Protein AF-A0A7S4J603-F1 (afdb_monomer)

Solvent-accessible surface area (backbone atoms only — not comparable to full-atom values): 13979 Å² total; per-residue (Å²): 105,72,72,58,48,64,74,51,36,74,83,42,74,67,49,73,50,80,38,79,46,70,70,58,48,57,52,51,49,53,54,45,38,75,73,60,32,51,55,28,50,50,76,49,81,47,78,55,91,90,49,60,36,32,41,42,34,38,34,68,57,89,62,58,78,84,37,74,76,19,51,51,88,55,53,73,52,75,38,82,41,79,52,74,72,47,61,78,65,34,60,43,55,54,51,52,51,41,50,46,54,52,45,68,69,50,80,96,48,44,51,48,72,49,74,48,90,50,60,89,56,31,39,42,31,41,37,41,32,20,87,56,86,77,82,74,59,96,69,60,78,76,60,67,61,74,85,68,93,77,76,87,67,72,100,67,65,94,76,55,60,20,23,41,32,47,31,41,30,34,59,42,80,65,79,79,91,67,91,69,98,70,78,89,73,76,51,42,32,34,40,37,40,38,47,33,22,35,48,36,74,68,20,46,55,48,50,51,53,48,68,71,45,47,62,62,63,57,57,49,52,68,71,60,48,53,49,50,54,56,55,52,58,60,65,76,76,115

Sequence (238 aa):
MIQDSAKFKHSVTWFSSMLGKKSSLDQLEKQLRATLGKGNIRVTEFVQGKMRRWGLAWTFRSVPPRSQGLKIKGSKFEVKFSDKHALANGAVDCVVARMRSYCQSLKGMDVSLSAIDGPCESATVTIVGSKKAFHCGKEDISRFVEPDEKCIADPNPKNSIEFLIDAIVEEKMKIDQHPTQSGSQADVVVEVSLTCFSHSTAGTVFIGKIRNQMIGEVNRTNRKWRRILAAGAKKALV

Secondary structure (DSSP, 8-state):
-HHHHHHHGGGSS-EEEEES-HHHHHHHHHHHHHHH-STTEEEEEEEETTEEEEEEEE-SS---TT-GGGEEEEEEEEEEE--HHHHTT-HHHHHHHHHHHHHHH--SSEEEEEEEP--TTEEEEEEEEESS-----TTSSGGGSS--TT----S--SS-EEEEEEEEEEEEE---S---SS-----EEEEEEEEEEESSHHHHHHHHHHHHHHHHHHTS-HHHHHHHHHHHHHHS--

Structure (mmCIF, N/CA/C/O backbone):
data_AF-A0A7S4J603-F1
#
_entry.id   AF-A0A7S4J603-F1
#
loop_
_atom_site.group_PDB
_atom_site.id
_atom_site.type_symbol
_atom_site.label_atom_id
_atom_site.label_alt_id
_atom_site.label_comp_id
_atom_site.label_asym_id
_atom_site.label_entity_id
_atom_site.label_seq_id
_atom_site.pdbx_PDB_ins_code
_atom_site.Cartn_x
_atom_site.Cartn_y
_atom_site.Cartn_z
_atom_site.occupancy
_atom_site.B_iso_or_equiv
_atom_site.auth_seq_id
_atom_site.auth_comp_id
_atom_site.auth_asym_id
_atom_site.auth_atom_id
_atom_site.pdbx_PDB_model_num
ATOM 1 N N . MET A 1 1 ? -15.519 6.841 24.859 1.00 80.94 1 MET A N 1
ATOM 2 C CA . MET A 1 1 ? -14.295 6.171 24.344 1.00 80.94 1 MET A CA 1
ATOM 3 C C . MET A 1 1 ? -13.540 7.019 23.324 1.00 80.94 1 MET A C 1
ATOM 5 O O . MET A 1 1 ? -12.514 7.569 23.691 1.00 80.94 1 MET A O 1
ATOM 9 N N . ILE A 1 2 ? -14.003 7.154 22.069 1.00 84.44 2 ILE A N 1
ATOM 10 C CA . ILE A 1 2 ? -13.259 7.921 21.045 1.00 84.44 2 ILE A CA 1
ATOM 11 C C . ILE A 1 2 ? -13.150 9.401 21.444 1.00 84.44 2 ILE A C 1
ATOM 13 O O . ILE A 1 2 ? -12.055 9.956 21.454 1.00 84.44 2 ILE A O 1
ATOM 17 N N . GLN A 1 3 ? -14.265 10.015 21.850 1.00 86.31 3 GLN A N 1
ATOM 18 C CA . GLN A 1 3 ? -14.298 11.410 22.310 1.00 86.31 3 GLN A CA 1
ATOM 19 C C . GLN A 1 3 ? -13.385 11.650 23.521 1.00 86.31 3 GLN A C 1
ATOM 21 O O . GLN A 1 3 ? -12.655 12.633 23.551 1.00 86.31 3 GLN A O 1
ATOM 26 N N . ASP A 1 4 ? -13.371 10.728 24.486 1.00 88.25 4 ASP A N 1
ATOM 27 C CA . ASP A 1 4 ? -12.495 10.836 25.658 1.00 88.25 4 ASP A CA 1
ATOM 28 C C . ASP A 1 4 ? -11.027 10.689 25.267 1.00 88.25 4 ASP A C 1
ATOM 30 O O . ASP A 1 4 ? -10.198 11.493 25.681 1.00 88.25 4 ASP A O 1
ATOM 34 N N . SER A 1 5 ? -10.704 9.733 24.389 1.00 87.75 5 SER A N 1
ATOM 35 C CA . SER A 1 5 ? -9.339 9.565 23.879 1.00 87.75 5 SER A CA 1
ATOM 36 C C . SER A 1 5 ? -8.836 10.811 23.143 1.00 87.75 5 SER A C 1
ATOM 38 O O . SER A 1 5 ? -7.664 11.158 23.252 1.00 87.75 5 SER A O 1
ATOM 40 N N . ALA A 1 6 ? -9.730 11.555 22.483 1.00 85.44 6 ALA A N 1
ATOM 41 C CA . ALA A 1 6 ? -9.402 12.810 21.812 1.00 85.44 6 ALA A CA 1
ATOM 42 C C . ALA A 1 6 ? -9.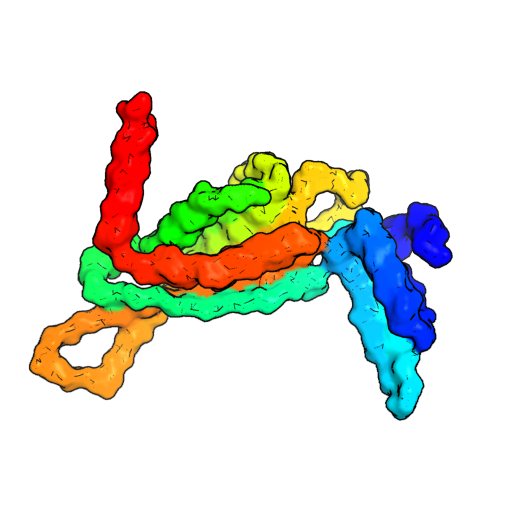088 13.968 22.776 1.00 85.44 6 ALA A C 1
ATOM 44 O O . ALA A 1 6 ? -8.518 14.965 22.335 1.00 85.44 6 ALA A O 1
ATOM 45 N N . LYS A 1 7 ? -9.424 13.853 24.069 1.00 89.81 7 LYS A N 1
ATOM 46 C CA . LYS A 1 7 ? -8.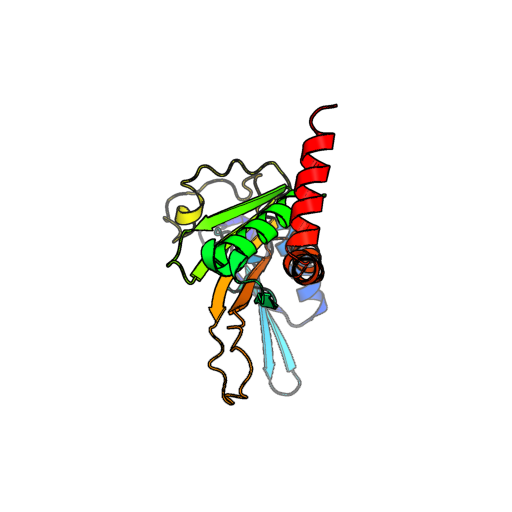987 14.804 25.108 1.00 89.81 7 LYS A CA 1
ATOM 47 C C . LYS A 1 7 ? -7.536 14.544 25.512 1.00 89.81 7 LYS A C 1
ATOM 49 O O . LYS A 1 7 ? -6.772 15.485 25.673 1.00 89.81 7 LYS A O 1
ATOM 54 N N . PHE A 1 8 ? -7.155 13.271 25.621 1.00 87.12 8 PHE A N 1
ATOM 55 C CA . PHE A 1 8 ? -5.808 12.854 26.026 1.00 87.12 8 PHE A CA 1
ATOM 56 C C . PHE A 1 8 ? -4.798 12.838 24.865 1.00 87.12 8 PHE A C 1
ATOM 58 O O . PHE A 1 8 ? -3.607 13.012 25.097 1.00 87.12 8 PHE A O 1
ATOM 65 N N . LYS A 1 9 ? -5.249 12.652 23.616 1.00 84.19 9 LYS A N 1
ATOM 66 C CA . LYS A 1 9 ? -4.442 12.671 22.378 1.00 84.19 9 LYS A CA 1
ATOM 67 C C . LYS A 1 9 ? -3.093 11.952 22.512 1.00 84.19 9 LYS A C 1
ATOM 69 O O . LYS A 1 9 ? -3.044 10.729 22.475 1.00 84.19 9 LYS A O 1
ATOM 74 N N . HIS A 1 10 ? -2.008 12.716 22.632 1.00 83.19 10 HIS A N 1
ATOM 75 C CA . HIS A 1 10 ? -0.627 12.237 22.618 1.00 83.19 10 HIS A CA 1
ATOM 76 C C . HIS A 1 10 ? -0.090 11.886 24.011 1.00 83.19 10 HIS A C 1
ATOM 78 O O . HIS A 1 10 ? 0.995 11.317 24.099 1.00 83.19 10 HIS A O 1
ATOM 84 N N . SER A 1 11 ? -0.838 12.178 25.083 1.00 86.38 11 SER A N 1
ATOM 85 C CA . SER A 1 11 ? -0.495 11.772 26.453 1.00 86.38 11 SER A CA 1
ATOM 86 C C . SER A 1 11 ? -0.582 10.259 26.656 1.00 86.38 11 SER A C 1
ATOM 88 O O . SER A 1 11 ? -0.030 9.734 27.616 1.00 86.38 11 SER A O 1
ATOM 90 N N . VAL A 1 12 ? -1.266 9.550 25.755 1.00 87.81 12 VAL A N 1
ATOM 91 C CA . VAL A 1 12 ? -1.344 8.090 25.737 1.00 87.81 12 VAL A CA 1
ATOM 92 C C . VAL A 1 12 ? -0.889 7.600 24.367 1.00 87.81 12 VAL A C 1
ATOM 94 O O . VAL A 1 12 ? -1.411 8.021 23.335 1.00 87.81 12 VAL A O 1
ATOM 97 N N . THR A 1 13 ? 0.077 6.684 24.353 1.00 88.62 13 THR A N 1
ATOM 98 C CA . THR A 1 13 ? 0.636 6.133 23.111 1.00 88.62 13 THR A CA 1
ATOM 99 C C . THR A 1 13 ? -0.402 5.331 22.333 1.00 88.62 13 THR A C 1
ATOM 101 O O . THR A 1 13 ? -0.552 5.528 21.130 1.00 88.62 13 THR A O 1
ATOM 104 N N . TRP A 1 14 ? -1.127 4.442 23.014 1.00 92.88 14 TRP A N 1
ATOM 105 C CA . TRP A 1 14 ? -2.165 3.601 22.428 1.00 92.88 14 TRP A CA 1
ATOM 106 C C . TRP A 1 14 ? -3.380 3.549 23.339 1.00 92.88 14 TRP A C 1
ATOM 108 O O . TRP A 1 14 ? -3.282 3.199 24.512 1.00 92.88 14 TRP A O 1
ATOM 118 N N . PHE A 1 15 ? -4.537 3.838 22.766 1.00 95.56 15 PHE A N 1
ATOM 119 C CA . PHE A 1 15 ? -5.824 3.522 23.361 1.00 95.56 15 PHE A CA 1
ATOM 120 C C . PHE A 1 15 ? -6.268 2.166 22.834 1.00 95.56 15 PHE A C 1
ATOM 122 O O . PHE A 1 15 ? -6.010 1.838 21.675 1.00 95.56 15 PHE A O 1
ATOM 129 N N . SER A 1 16 ? -6.940 1.373 23.662 1.00 96.25 16 SER A N 1
ATOM 130 C CA . SER A 1 16 ? -7.492 0.095 23.224 1.00 96.25 16 SER A CA 1
ATOM 131 C C . SER A 1 16 ? -8.826 -0.212 23.890 1.00 96.25 16 SER A C 1
ATOM 133 O O . SER A 1 16 ? -9.169 0.346 24.932 1.00 96.25 16 SER A O 1
ATOM 135 N N . SER A 1 17 ? -9.608 -1.074 23.251 1.00 96.31 17 SER A N 1
ATOM 136 C CA . SER A 1 17 ? -10.884 -1.559 23.758 1.00 96.31 17 SER A CA 1
ATOM 137 C C . SER A 1 17 ? -11.188 -2.945 23.207 1.00 96.31 17 SER A C 1
ATOM 139 O O . SER A 1 17 ? -10.896 -3.246 22.048 1.00 96.31 17 SER A O 1
ATOM 141 N N . MET A 1 18 ? -11.789 -3.791 24.042 1.00 97.25 18 MET A N 1
ATOM 142 C CA . MET A 1 18 ? -12.279 -5.104 23.641 1.00 97.25 18 MET A CA 1
ATOM 143 C C . MET A 1 18 ? -13.765 -5.018 23.294 1.00 97.25 18 MET A C 1
ATOM 145 O O . MET A 1 18 ? -14.583 -4.548 24.082 1.00 97.25 18 MET A O 1
ATOM 149 N N . LEU A 1 19 ? -14.125 -5.530 22.125 1.00 97.00 19 LEU A N 1
ATOM 150 C CA . LEU A 1 19 ? -15.468 -5.495 21.572 1.00 97.00 19 LEU A CA 1
ATOM 151 C C . LEU A 1 19 ? -16.030 -6.915 21.499 1.00 97.00 19 LEU A C 1
ATOM 153 O O . LEU A 1 19 ? -15.369 -7.841 21.035 1.00 97.00 19 LEU A O 1
ATOM 157 N N . GLY A 1 20 ? -17.270 -7.089 21.958 1.00 96.12 20 GLY A N 1
ATOM 158 C CA . GLY A 1 20 ? -17.981 -8.373 21.902 1.00 96.12 20 GLY A CA 1
ATOM 159 C C . GLY A 1 20 ? -18.830 -8.573 20.642 1.00 96.12 20 GLY A C 1
ATOM 160 O O . GLY A 1 20 ? -19.348 -9.663 20.431 1.00 96.12 20 GLY A O 1
ATOM 161 N N . LYS A 1 21 ? -19.000 -7.537 19.808 1.00 96.50 21 LYS A N 1
ATOM 162 C CA . LYS A 1 21 ? -19.815 -7.575 18.583 1.00 96.50 21 LYS A CA 1
ATOM 163 C C . LYS A 1 21 ? -18.996 -7.094 17.386 1.00 96.50 21 LYS A C 1
ATOM 165 O O . LYS A 1 21 ? -18.449 -5.993 17.427 1.00 96.50 21 LYS A O 1
ATOM 170 N N . LYS A 1 22 ? -18.986 -7.876 16.300 1.00 96.12 22 LYS A N 1
ATOM 171 C CA . LYS A 1 22 ? -18.289 -7.523 15.050 1.00 96.12 22 LYS A CA 1
ATOM 172 C C . LYS A 1 22 ? -18.835 -6.240 14.417 1.00 96.12 22 LYS A C 1
ATOM 174 O O . LYS A 1 22 ? -18.068 -5.395 13.986 1.00 96.12 22 LYS A O 1
ATOM 179 N N . SER A 1 23 ? -20.152 -6.041 14.448 1.00 96.75 23 SER A N 1
ATOM 180 C CA . SER A 1 23 ? -20.774 -4.820 13.922 1.00 96.75 23 SER A CA 1
ATOM 181 C C . SER A 1 23 ? -20.317 -3.553 14.653 1.00 96.75 23 SER A C 1
ATOM 183 O O . SER A 1 23 ? -20.128 -2.516 14.022 1.00 96.75 23 SER A O 1
ATOM 185 N N . SER A 1 24 ? -20.091 -3.632 15.970 1.00 96.25 24 SER A N 1
ATOM 186 C CA . SER A 1 24 ? -19.534 -2.518 16.748 1.00 96.25 24 SER A CA 1
ATOM 187 C C . SER A 1 24 ? -18.092 -2.217 16.347 1.00 96.25 24 SER A C 1
ATOM 189 O O . SER A 1 24 ? -17.730 -1.048 16.239 1.00 96.25 24 SER A O 1
ATOM 191 N N . LEU A 1 25 ? -17.287 -3.253 16.093 1.00 96.69 25 LEU A N 1
ATOM 192 C CA . LEU A 1 25 ? -15.936 -3.093 15.557 1.00 96.69 25 LEU A CA 1
ATOM 193 C C . LEU A 1 25 ? -15.965 -2.363 14.212 1.00 96.69 25 LEU A C 1
ATOM 195 O O . LEU A 1 25 ? -15.298 -1.342 14.082 1.00 96.69 25 LEU A O 1
ATOM 199 N N . ASP A 1 26 ? -16.764 -2.836 13.256 1.00 95.31 26 ASP A N 1
ATOM 200 C CA . ASP A 1 26 ? -16.813 -2.267 11.904 1.00 95.31 26 ASP A CA 1
ATOM 201 C C . ASP A 1 26 ? -17.215 -0.777 11.925 1.00 95.31 26 ASP A C 1
ATOM 203 O O . ASP A 1 26 ? -16.640 0.054 11.215 1.00 95.31 26 ASP A O 1
ATOM 207 N N . GLN A 1 27 ? -18.181 -0.410 12.777 1.00 95.12 27 GLN A N 1
ATOM 208 C CA . GLN A 1 27 ? -18.619 0.978 12.955 1.00 95.12 27 GLN A CA 1
ATOM 209 C C . GLN A 1 27 ? -17.526 1.861 13.569 1.00 95.12 27 GLN A C 1
ATOM 211 O O . GLN A 1 27 ? -17.226 2.931 13.030 1.00 95.12 27 GLN A O 1
ATOM 216 N N . LEU A 1 28 ? -16.919 1.417 14.675 1.00 94.75 28 LEU A N 1
ATOM 217 C CA . LEU A 1 28 ? -15.875 2.171 15.375 1.00 94.75 28 LEU A CA 1
ATOM 218 C C . LEU A 1 28 ? -14.617 2.310 14.520 1.00 94.75 28 LEU A C 1
ATOM 220 O O . LEU A 1 28 ? -14.033 3.389 14.450 1.00 94.75 28 LEU A O 1
ATOM 224 N N . GLU A 1 29 ? -14.223 1.248 13.822 1.00 93.00 29 GLU A N 1
ATOM 225 C CA . GLU A 1 29 ? -13.089 1.275 12.909 1.00 93.00 29 GLU A CA 1
ATOM 226 C C . GLU A 1 29 ? -13.321 2.270 11.769 1.00 93.00 29 GLU A C 1
ATOM 228 O O . GLU A 1 29 ? -12.430 3.060 11.459 1.00 93.00 29 GLU A O 1
ATOM 233 N N . LYS A 1 30 ? -14.517 2.297 11.168 1.00 90.44 30 LYS A N 1
ATOM 234 C CA . LYS A 1 30 ? -14.850 3.274 10.120 1.00 90.44 30 LYS A CA 1
ATOM 235 C C . LYS A 1 30 ? -14.758 4.712 10.633 1.00 90.44 30 LYS A C 1
ATOM 237 O O . LYS A 1 30 ? -14.203 5.563 9.939 1.00 90.44 30 LYS A O 1
ATOM 242 N N . GLN A 1 31 ? -15.273 4.978 11.834 1.00 90.62 31 GLN A N 1
ATOM 243 C CA . GLN A 1 31 ? -15.196 6.299 12.464 1.00 90.62 31 GLN A CA 1
ATOM 244 C C . GLN A 1 31 ? -13.748 6.712 12.739 1.00 90.62 31 GLN A C 1
ATOM 246 O O . GLN A 1 31 ? -13.343 7.804 12.349 1.00 90.62 31 GLN A O 1
ATOM 251 N N . LEU A 1 32 ? -12.953 5.828 13.346 1.00 90.06 32 LEU A N 1
ATOM 252 C CA . LEU A 1 32 ? -11.541 6.086 13.626 1.00 90.06 32 LEU A CA 1
ATOM 253 C C . LEU A 1 32 ? -10.732 6.272 12.340 1.00 90.06 32 LEU A C 1
ATOM 255 O O . LEU A 1 32 ? -9.880 7.149 12.279 1.00 90.06 32 LEU A O 1
ATOM 259 N N . ARG A 1 33 ? -10.990 5.488 11.285 1.00 85.62 33 ARG A N 1
ATOM 260 C CA . ARG A 1 33 ? -10.281 5.626 10.000 1.00 85.62 33 ARG A CA 1
ATOM 261 C C . ARG A 1 33 ? -10.561 6.974 9.347 1.00 85.62 33 ARG A C 1
ATOM 263 O O . ARG A 1 33 ? -9.670 7.520 8.706 1.00 85.62 33 ARG A O 1
ATOM 270 N N . ALA A 1 34 ? -11.777 7.495 9.500 1.00 82.62 34 ALA A N 1
ATOM 271 C CA . ALA A 1 34 ? -12.147 8.805 8.978 1.00 82.62 34 ALA A CA 1
ATOM 272 C C . ALA A 1 34 ? -11.454 9.957 9.725 1.00 82.62 34 ALA A C 1
ATOM 274 O O . ALA A 1 34 ? -11.195 10.990 9.116 1.00 82.62 34 ALA A O 1
ATOM 275 N N . THR A 1 35 ? -11.145 9.788 11.016 1.00 82.00 35 THR A N 1
ATOM 276 C CA . THR A 1 35 ? -10.551 10.846 11.851 1.00 82.00 35 THR A CA 1
ATOM 277 C C . THR A 1 35 ? -9.031 10.749 11.995 1.00 82.00 35 THR A C 1
ATOM 279 O O . THR A 1 35 ? -8.371 11.781 12.010 1.00 82.00 35 THR A O 1
ATOM 282 N N . LEU A 1 36 ? -8.474 9.540 12.101 1.00 83.12 36 LEU A N 1
ATOM 283 C CA . LEU A 1 36 ? -7.050 9.278 12.372 1.00 83.12 36 LEU A CA 1
ATOM 284 C C . LEU A 1 36 ? -6.301 8.661 11.186 1.00 83.12 36 LEU A C 1
ATOM 286 O O . LEU A 1 36 ? -5.077 8.619 11.188 1.00 83.12 36 LEU A O 1
ATOM 290 N N . GLY A 1 37 ? -7.014 8.146 10.183 1.00 81.12 37 GLY A N 1
ATOM 291 C CA . GLY A 1 37 ? -6.413 7.437 9.057 1.00 81.12 37 GLY A CA 1
ATOM 292 C C . GLY A 1 37 ? -6.153 5.949 9.317 1.00 81.12 37 GLY A C 1
ATOM 293 O O . GLY A 1 37 ? -6.352 5.409 10.406 1.00 81.12 37 GLY A O 1
ATOM 294 N N . LYS A 1 38 ? -5.733 5.243 8.260 1.00 80.56 38 LYS A N 1
ATOM 295 C CA . LYS A 1 38 ? -5.611 3.774 8.247 1.00 80.56 38 LYS A CA 1
ATOM 296 C C . LYS A 1 38 ? -4.434 3.254 9.081 1.00 80.56 38 LYS A C 1
ATOM 298 O O . LYS A 1 38 ? -4.538 2.199 9.697 1.00 80.56 38 LYS A O 1
ATOM 303 N N . GLY A 1 39 ? -3.321 3.990 9.112 1.00 82.62 39 GLY A N 1
ATOM 304 C CA . GLY A 1 39 ? -2.092 3.575 9.801 1.00 82.62 39 GLY A CA 1
ATOM 305 C C . GLY A 1 39 ? -2.213 3.563 11.320 1.00 82.62 39 GLY A C 1
ATOM 306 O O . GLY A 1 39 ? -1.513 2.795 11.980 1.00 82.62 39 GLY A O 1
ATOM 307 N N . ASN A 1 40 ? -3.139 4.357 11.847 1.00 88.31 40 ASN A N 1
ATOM 308 C CA . ASN A 1 40 ? -3.302 4.670 13.261 1.00 88.31 40 ASN A CA 1
ATOM 309 C C . ASN A 1 40 ? -4.159 3.665 14.028 1.00 88.31 40 ASN A C 1
ATOM 311 O O . ASN A 1 40 ? -4.363 3.846 15.223 1.00 88.31 40 ASN A O 1
ATOM 315 N N . ILE A 1 41 ? -4.677 2.630 13.360 1.00 91.44 41 ILE A N 1
ATOM 316 C CA . ILE A 1 41 ? -5.647 1.691 13.931 1.00 91.44 41 ILE A CA 1
ATOM 317 C C . ILE A 1 41 ? -5.143 0.262 13.767 1.00 91.44 41 ILE A C 1
ATOM 319 O O . ILE A 1 41 ? -4.618 -0.117 12.718 1.00 91.44 41 ILE A O 1
ATOM 323 N N . ARG A 1 42 ? -5.308 -0.552 14.806 1.00 92.94 42 ARG A N 1
ATOM 324 C CA . ARG A 1 42 ? -5.035 -1.988 14.793 1.00 92.94 42 ARG A CA 1
ATOM 325 C C . ARG A 1 42 ? -6.248 -2.737 15.303 1.00 92.94 42 ARG A C 1
ATOM 327 O O . ARG A 1 42 ? -6.897 -2.318 16.257 1.00 92.94 42 ARG A O 1
ATOM 334 N N . VAL A 1 43 ? -6.523 -3.855 14.651 1.00 94.62 43 VAL A N 1
ATOM 335 C CA . VAL A 1 43 ? -7.609 -4.756 15.004 1.00 94.62 43 VAL A CA 1
ATOM 336 C C . VAL A 1 43 ? -7.029 -6.151 15.136 1.00 94.62 43 VAL A C 1
ATOM 338 O O . VAL A 1 43 ? -6.211 -6.563 14.315 1.00 94.62 43 VAL A O 1
ATOM 341 N N . THR A 1 44 ? -7.446 -6.866 16.168 1.00 96.19 44 THR A N 1
ATOM 342 C CA . THR A 1 44 ? -7.111 -8.274 16.376 1.00 96.19 44 THR A CA 1
ATOM 343 C C . THR A 1 44 ? -8.349 -9.048 16.819 1.00 96.19 44 THR A C 1
ATOM 345 O O . THR A 1 44 ? -9.311 -8.459 17.315 1.00 96.19 44 THR A O 1
ATOM 348 N N . GLU A 1 45 ? -8.340 -10.364 16.637 1.00 97.38 45 GLU A N 1
ATOM 349 C CA . GLU A 1 45 ? -9.404 -11.268 17.073 1.00 97.38 45 GLU A CA 1
ATOM 350 C C . GLU A 1 45 ? -8.883 -12.159 18.206 1.00 97.38 45 GLU A C 1
ATOM 352 O O . GLU A 1 45 ? -7.810 -12.750 18.114 1.00 97.38 45 GLU A O 1
ATOM 357 N N . PHE A 1 46 ? -9.665 -12.262 19.275 1.00 97.31 46 PHE A N 1
ATOM 358 C CA . PHE A 1 46 ? -9.457 -13.184 20.382 1.00 97.31 46 PHE A CA 1
ATOM 359 C C . PHE A 1 46 ? -10.479 -14.314 20.271 1.00 97.31 46 PHE A C 1
ATOM 361 O O . PHE A 1 46 ? -11.688 -14.063 20.296 1.00 97.31 46 PHE A O 1
ATOM 368 N N . VAL A 1 47 ? -10.003 -15.555 20.158 1.00 97.00 47 VAL A N 1
ATOM 369 C CA . VAL A 1 47 ? -10.850 -16.746 20.006 1.00 97.00 47 VAL A CA 1
ATOM 370 C C . VAL A 1 47 ? -10.608 -17.696 21.172 1.00 97.00 47 VAL A C 1
ATOM 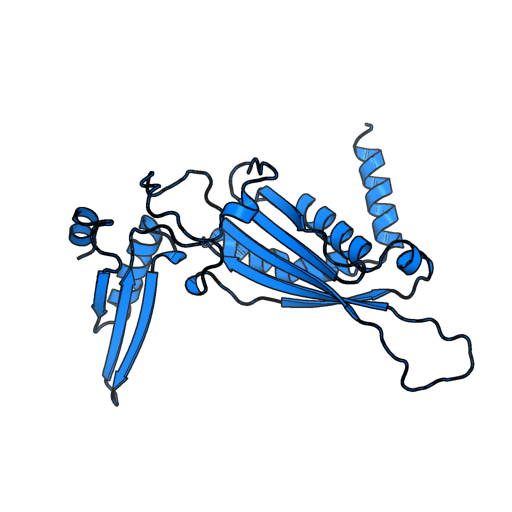372 O O . VAL A 1 47 ? -9.485 -18.145 21.386 1.00 97.00 47 VAL A O 1
ATOM 375 N N . GLN A 1 48 ? -11.669 -18.023 21.907 1.00 96.12 48 GLN A N 1
ATOM 376 C CA . GLN A 1 48 ? -11.645 -18.998 22.996 1.00 96.12 48 GLN A CA 1
ATOM 377 C C . GLN A 1 48 ? -12.837 -19.949 22.852 1.00 96.12 48 GLN A C 1
ATOM 379 O O . GLN A 1 48 ? -13.983 -19.602 23.153 1.00 96.12 48 GLN A O 1
ATOM 384 N N . GLY A 1 49 ? -12.575 -21.160 22.354 1.00 96.56 49 GLY A N 1
ATOM 385 C CA . GLY A 1 49 ? -13.625 -22.112 21.996 1.00 96.56 49 GLY A CA 1
ATOM 386 C C . GLY A 1 49 ? -14.578 -21.514 20.955 1.00 96.56 49 GLY A C 1
ATOM 387 O O . GLY A 1 49 ? -14.163 -21.158 19.855 1.00 96.56 49 GLY A O 1
ATOM 388 N N . LYS A 1 50 ? -15.860 -21.378 21.314 1.00 94.56 50 LYS A N 1
ATOM 389 C CA . LYS A 1 50 ? -16.885 -20.743 20.464 1.00 94.56 50 LYS A CA 1
ATOM 390 C C . LYS A 1 50 ? -16.970 -19.221 20.643 1.00 94.56 50 LYS A C 1
ATOM 392 O O . LYS A 1 50 ? -17.599 -18.556 19.822 1.00 94.56 50 LYS A O 1
ATOM 397 N N . MET A 1 51 ? -16.377 -18.662 21.702 1.00 95.38 51 MET A N 1
ATOM 398 C CA . MET A 1 51 ? -16.436 -17.226 21.969 1.00 95.38 51 MET A CA 1
ATOM 399 C C . MET A 1 51 ? -15.401 -16.491 21.118 1.00 95.38 51 MET A C 1
ATOM 401 O O . MET A 1 51 ? -14.220 -16.835 21.117 1.00 95.38 51 MET A O 1
ATOM 405 N N . ARG A 1 52 ? -15.855 -15.444 20.430 1.00 96.94 52 ARG A N 1
ATOM 406 C CA . ARG A 1 52 ? -15.011 -14.518 19.673 1.00 96.94 52 ARG A CA 1
ATOM 407 C C . ARG A 1 52 ? -15.168 -13.117 20.234 1.00 96.94 52 ARG A C 1
ATOM 409 O O . ARG A 1 52 ? -16.288 -12.681 20.507 1.00 96.94 52 ARG A O 1
ATOM 416 N N . ARG A 1 53 ? -14.053 -12.419 20.401 1.00 97.62 53 ARG A N 1
ATOM 417 C CA . ARG A 1 53 ? -14.002 -10.994 20.740 1.00 97.62 53 ARG A CA 1
ATOM 418 C C . ARG A 1 53 ? -12.976 -10.305 19.860 1.00 97.62 53 ARG A C 1
ATOM 420 O O . ARG A 1 53 ? -12.102 -10.953 19.299 1.00 97.62 53 ARG A O 1
ATOM 427 N N . TRP A 1 54 ? -13.071 -8.991 19.751 1.00 98.19 54 TRP A N 1
ATOM 428 C CA . TRP A 1 54 ? -12.170 -8.199 18.924 1.00 98.19 54 TRP A CA 1
ATOM 429 C C . TRP A 1 54 ? -11.442 -7.174 19.776 1.00 98.19 54 TRP A C 1
ATOM 431 O O . TRP A 1 54 ? -12.070 -6.456 20.546 1.00 98.19 54 TRP A O 1
ATOM 441 N N . GLY A 1 55 ? -10.124 -7.098 19.649 1.00 97.62 55 GLY A N 1
ATOM 442 C CA . GLY A 1 55 ? -9.341 -5.993 20.183 1.00 97.62 55 GLY A CA 1
ATOM 443 C C . GLY A 1 55 ? -9.258 -4.886 19.144 1.00 97.62 55 GLY A C 1
ATOM 444 O O . GLY A 1 55 ? -8.826 -5.137 18.023 1.00 97.62 55 GLY A O 1
ATOM 445 N N . LEU A 1 56 ? -9.657 -3.673 19.509 1.00 97.12 56 LEU A N 1
ATOM 446 C CA . LEU A 1 56 ? -9.491 -2.463 18.709 1.00 97.12 56 LEU A CA 1
ATOM 447 C C . LEU A 1 56 ? -8.509 -1.545 19.433 1.00 97.12 56 LEU A C 1
ATOM 449 O O . LEU A 1 56 ? -8.740 -1.205 20.590 1.00 97.12 56 LEU A O 1
ATOM 453 N N . ALA A 1 57 ? -7.441 -1.126 18.763 1.00 95.62 57 ALA A N 1
ATOM 454 C CA . ALA A 1 57 ? -6.465 -0.182 19.292 1.00 95.62 57 ALA A CA 1
ATOM 455 C C . ALA A 1 57 ? -6.236 0.978 18.319 1.00 95.62 57 ALA A C 1
ATOM 457 O O . ALA A 1 57 ? -6.230 0.775 17.104 1.00 95.62 57 ALA A O 1
ATOM 458 N N . TRP A 1 58 ? -6.049 2.192 18.837 1.00 93.81 58 TRP A N 1
ATOM 459 C CA . TRP A 1 58 ? -5.761 3.379 18.033 1.00 93.81 58 TRP A CA 1
ATOM 460 C C . TRP A 1 58 ? -4.780 4.332 18.714 1.00 93.81 58 TRP A C 1
ATOM 462 O O . TRP A 1 58 ? -4.646 4.352 19.938 1.00 93.81 58 TRP A O 1
ATOM 472 N N . THR A 1 59 ? -4.097 5.139 17.906 1.00 89.81 59 THR A N 1
ATOM 473 C CA . THR A 1 59 ? -3.136 6.146 18.367 1.00 89.81 59 THR A CA 1
ATOM 474 C C . THR A 1 59 ? -3.343 7.480 17.657 1.00 89.81 59 THR A C 1
ATOM 476 O O . THR A 1 59 ? -3.686 7.518 16.477 1.00 89.81 59 THR A O 1
ATOM 479 N N . PHE A 1 60 ? -3.099 8.582 18.367 1.00 85.38 60 PHE A N 1
ATOM 480 C CA . PHE A 1 60 ? -3.030 9.925 17.780 1.00 85.38 60 PHE A CA 1
ATOM 481 C C . PHE A 1 60 ? -1.612 10.288 17.324 1.00 85.38 60 PHE A C 1
ATOM 483 O O . PHE A 1 60 ? -1.411 11.362 16.767 1.00 85.38 60 PHE A O 1
ATOM 490 N N . ARG A 1 61 ? -0.610 9.439 17.584 1.00 84.88 61 ARG A N 1
ATOM 491 C CA . ARG A 1 61 ? 0.763 9.676 17.124 1.00 84.88 61 ARG A CA 1
ATOM 492 C C . ARG A 1 61 ? 0.865 9.518 15.608 1.00 84.88 61 ARG A C 1
ATOM 494 O O . ARG A 1 61 ? 0.114 8.756 15.001 1.00 84.88 61 ARG A O 1
ATOM 501 N N . SER A 1 62 ? 1.817 10.226 15.006 1.00 79.12 62 SER A N 1
ATOM 502 C CA . SER A 1 62 ? 2.144 10.043 13.593 1.00 79.12 62 SER A CA 1
ATOM 503 C C . SER A 1 62 ? 2.637 8.616 13.347 1.00 79.12 62 SER A C 1
ATOM 505 O O . SER A 1 62 ? 3.390 8.061 14.150 1.00 79.12 62 SER A O 1
ATOM 507 N N . VAL A 1 63 ? 2.190 8.012 12.248 1.00 79.44 63 VAL A N 1
ATOM 508 C CA . VAL A 1 63 ? 2.574 6.654 11.860 1.00 79.44 63 VAL A CA 1
ATOM 509 C C . VAL A 1 63 ? 3.555 6.740 10.694 1.00 79.44 63 VAL A C 1
ATOM 511 O O . VAL A 1 63 ? 3.215 7.349 9.677 1.00 79.44 63 VAL A O 1
ATOM 514 N N . PRO A 1 64 ? 4.736 6.099 10.786 1.00 83.00 64 PRO A N 1
ATOM 515 C CA . PRO A 1 64 ? 5.705 6.107 9.698 1.00 83.00 64 PRO A CA 1
ATOM 516 C C . PRO A 1 64 ? 5.091 5.606 8.379 1.00 83.00 64 PRO A C 1
ATOM 518 O O . PRO A 1 64 ? 4.360 4.603 8.393 1.00 83.00 64 PRO A O 1
ATOM 521 N N . PRO A 1 65 ? 5.409 6.221 7.220 1.00 83.12 65 PRO A N 1
ATOM 522 C CA . PRO A 1 65 ? 4.806 5.846 5.941 1.00 83.12 65 PRO A CA 1
ATOM 523 C C . PRO A 1 65 ? 5.013 4.378 5.549 1.00 83.12 65 PRO A C 1
ATOM 525 O O . PRO A 1 65 ? 4.152 3.805 4.884 1.00 83.12 65 PRO A O 1
ATOM 528 N N . ARG A 1 66 ? 6.115 3.762 5.994 1.00 86.75 66 ARG A N 1
ATOM 529 C CA . ARG A 1 66 ? 6.477 2.356 5.743 1.00 86.75 66 ARG A CA 1
ATOM 530 C C . ARG A 1 66 ? 6.080 1.403 6.877 1.00 86.75 66 ARG A C 1
ATOM 532 O O . ARG A 1 66 ? 6.602 0.294 6.978 1.00 86.75 66 ARG A O 1
ATOM 539 N N . SER A 1 67 ? 5.174 1.813 7.767 1.00 86.50 67 SER A N 1
ATOM 540 C CA . SER A 1 67 ? 4.757 0.952 8.879 1.00 86.50 67 SER A CA 1
ATOM 541 C C . SER A 1 67 ? 4.074 -0.333 8.389 1.00 86.50 67 SER A C 1
ATOM 543 O O . SER A 1 67 ? 3.328 -0.337 7.406 1.00 86.50 67 SER A O 1
ATOM 545 N N . GLN A 1 68 ? 4.271 -1.441 9.112 1.00 85.44 68 GLN A N 1
ATOM 546 C CA . GLN A 1 68 ? 3.712 -2.744 8.722 1.00 85.44 68 GLN A CA 1
ATOM 547 C C . GLN A 1 68 ? 2.180 -2.749 8.640 1.00 85.44 68 GLN A C 1
ATOM 549 O O . GLN A 1 68 ? 1.617 -3.453 7.810 1.00 85.44 68 GLN A O 1
ATOM 554 N N . GLY A 1 69 ? 1.487 -1.929 9.436 1.00 84.25 69 GLY A N 1
ATOM 555 C CA . GLY A 1 69 ? 0.024 -1.838 9.362 1.00 84.25 69 GLY A CA 1
ATOM 556 C C . GLY A 1 69 ? -0.512 -1.108 8.130 1.00 84.25 69 GLY A C 1
ATOM 557 O O . GLY A 1 69 ? -1.709 -1.166 7.861 1.00 84.25 69 GLY A O 1
ATOM 558 N N . LEU A 1 70 ? 0.354 -0.427 7.378 1.00 89.38 70 LEU A N 1
ATOM 559 C CA . LEU A 1 70 ? 0.022 0.196 6.096 1.00 89.38 70 LEU A CA 1
ATOM 560 C C . LEU A 1 70 ? 0.382 -0.705 4.911 1.00 89.38 70 LEU A C 1
ATOM 562 O O . LEU A 1 70 ? -0.074 -0.452 3.793 1.00 89.38 70 LEU A O 1
ATOM 566 N N . LYS A 1 71 ? 1.189 -1.745 5.142 1.00 92.56 71 LYS A N 1
ATOM 567 C CA . LYS A 1 71 ? 1.662 -2.660 4.107 1.00 92.56 71 LYS A CA 1
ATOM 568 C C . LYS A 1 71 ? 0.489 -3.438 3.516 1.00 92.56 71 LYS A C 1
ATOM 570 O O . LYS A 1 71 ? -0.337 -4.000 4.232 1.00 92.56 71 LYS A O 1
ATOM 575 N N . ILE A 1 72 ? 0.423 -3.484 2.192 1.00 93.19 72 ILE A N 1
ATOM 576 C CA . ILE A 1 72 ? -0.546 -4.291 1.448 1.00 93.19 72 ILE A CA 1
ATOM 577 C C . ILE A 1 72 ? 0.176 -5.270 0.521 1.00 93.19 72 ILE A C 1
ATOM 579 O O . ILE A 1 72 ? 1.397 -5.222 0.367 1.00 93.19 72 ILE A O 1
ATOM 583 N N . LYS A 1 73 ? -0.581 -6.179 -0.106 1.00 92.31 73 LYS A N 1
ATOM 584 C CA . LYS A 1 73 ? -0.022 -7.177 -1.025 1.00 92.31 73 LYS A CA 1
ATOM 585 C C . LYS A 1 73 ? 0.761 -6.493 -2.155 1.00 92.31 73 LYS A C 1
ATOM 587 O O . LYS A 1 73 ? 0.185 -5.737 -2.935 1.00 92.31 73 LYS A O 1
ATOM 592 N N . GLY A 1 74 ? 2.049 -6.814 -2.238 1.00 91.56 74 GLY A N 1
ATOM 593 C CA . GLY A 1 74 ? 2.948 -6.413 -3.316 1.00 91.56 74 GLY A CA 1
ATOM 594 C C . GLY A 1 74 ? 2.797 -7.259 -4.583 1.00 91.56 74 GLY A C 1
ATOM 595 O O . GLY A 1 74 ? 1.864 -8.055 -4.727 1.00 91.56 74 GLY A O 1
ATOM 596 N N . SER A 1 75 ? 3.719 -7.107 -5.524 1.00 92.81 75 SER A N 1
ATOM 597 C CA . SER A 1 75 ? 3.777 -7.917 -6.751 1.00 92.81 75 SER A CA 1
ATOM 598 C C . SER A 1 75 ? 5.210 -8.082 -7.219 1.00 92.81 75 SER A C 1
ATOM 600 O O . SER A 1 75 ? 6.038 -7.217 -6.958 1.00 92.81 75 SER A O 1
ATOM 602 N N . LYS A 1 76 ? 5.478 -9.171 -7.935 1.00 94.94 76 LYS A N 1
ATOM 603 C CA . LYS A 1 76 ? 6.761 -9.424 -8.583 1.00 94.94 76 LYS A CA 1
ATOM 604 C C . LYS A 1 76 ? 6.535 -9.767 -10.046 1.00 94.94 76 LYS A C 1
ATOM 606 O O . LYS A 1 76 ? 5.530 -10.412 -10.354 1.00 94.94 76 LYS A O 1
ATOM 611 N N . PHE A 1 77 ? 7.420 -9.320 -10.925 1.00 93.69 77 PHE A N 1
ATOM 612 C CA . PHE A 1 77 ? 7.397 -9.690 -12.337 1.00 93.69 77 PHE A CA 1
ATOM 613 C C . PHE A 1 77 ? 8.785 -9.590 -12.961 1.00 93.69 77 PHE A C 1
ATOM 615 O O . PHE A 1 77 ? 9.644 -8.869 -12.464 1.00 93.69 77 PHE A O 1
ATOM 622 N N . GLU A 1 78 ? 8.979 -10.295 -14.070 1.00 92.62 78 GLU A N 1
ATOM 623 C CA . GLU A 1 78 ? 10.239 -10.325 -14.810 1.00 92.62 78 GLU A CA 1
ATOM 624 C C . GLU A 1 78 ? 10.127 -9.557 -16.130 1.00 92.62 78 GLU A C 1
ATOM 626 O O . GLU A 1 78 ? 9.050 -9.473 -16.735 1.00 92.62 78 GLU A O 1
ATOM 631 N N . VAL A 1 79 ? 11.258 -9.018 -16.580 1.00 89.50 79 VAL A N 1
ATOM 632 C CA . VAL A 1 79 ? 11.434 -8.336 -17.863 1.00 89.50 79 VAL A CA 1
ATOM 633 C C . VAL A 1 79 ? 12.619 -8.968 -18.579 1.00 89.50 79 VAL A C 1
ATOM 635 O O . VAL A 1 79 ? 13.740 -8.930 -18.080 1.00 89.50 79 VAL A O 1
ATOM 638 N N . LYS A 1 80 ? 12.374 -9.560 -19.749 1.00 87.44 80 LYS A N 1
ATOM 639 C CA . LYS A 1 80 ? 13.405 -10.260 -20.526 1.00 87.44 80 LYS A CA 1
ATOM 640 C C . LYS A 1 80 ? 14.006 -9.347 -21.591 1.00 87.44 80 LYS A C 1
ATOM 642 O O . LYS A 1 80 ? 13.277 -8.666 -22.319 1.00 87.44 80 LYS A O 1
ATOM 647 N N . PHE A 1 81 ? 15.326 -9.374 -21.704 1.00 82.12 81 PHE A N 1
ATOM 648 C CA . PHE A 1 81 ? 16.105 -8.639 -22.686 1.00 82.12 81 PHE A CA 1
ATOM 649 C C . PHE A 1 81 ? 16.929 -9.618 -23.516 1.00 82.12 81 PHE A C 1
ATOM 651 O O . PHE A 1 81 ? 17.863 -10.228 -23.015 1.00 82.12 81 PHE A O 1
ATOM 658 N N . SER A 1 82 ? 16.600 -9.708 -24.804 1.00 72.19 82 SER A N 1
ATOM 659 C CA . SER A 1 82 ? 17.380 -10.489 -25.774 1.00 72.19 82 SER A CA 1
ATOM 660 C C . SER A 1 82 ? 18.272 -9.598 -26.652 1.00 72.19 82 SER A C 1
ATOM 662 O O . SER A 1 82 ? 19.039 -10.085 -27.471 1.00 72.19 82 SER A O 1
ATOM 664 N N . ASP A 1 83 ? 18.177 -8.270 -26.538 1.00 66.50 83 ASP A N 1
ATOM 665 C CA . ASP A 1 83 ? 18.918 -7.336 -27.395 1.00 66.50 83 ASP A CA 1
ATOM 666 C C . ASP A 1 83 ? 20.280 -6.979 -26.774 1.00 66.50 83 ASP A C 1
ATOM 668 O O . ASP A 1 83 ? 20.330 -6.386 -25.693 1.00 66.50 83 ASP A O 1
ATOM 672 N N . LYS A 1 84 ? 21.379 -7.265 -27.489 1.00 61.19 84 LYS A N 1
ATOM 673 C CA . LYS A 1 84 ? 22.756 -6.918 -27.082 1.00 61.19 84 LYS A CA 1
ATOM 674 C C . LYS A 1 84 ? 22.921 -5.416 -26.803 1.00 61.19 84 LYS A C 1
ATOM 676 O O . LYS A 1 84 ? 23.749 -5.023 -25.989 1.00 61.19 84 LYS A O 1
ATOM 681 N N . HIS A 1 85 ? 22.106 -4.571 -27.437 1.00 54.81 85 HIS A N 1
ATOM 682 C CA . HIS A 1 85 ? 22.154 -3.117 -27.277 1.00 54.81 85 HIS A CA 1
ATOM 683 C C . HIS A 1 85 ? 21.499 -2.609 -25.982 1.00 54.81 85 HIS A C 1
ATOM 685 O O . HIS A 1 85 ? 21.806 -1.504 -25.535 1.00 54.81 85 HIS A O 1
ATOM 691 N N . ALA A 1 86 ? 20.581 -3.382 -25.388 1.00 53.12 86 ALA A N 1
ATOM 692 C CA . ALA A 1 86 ? 19.992 -3.060 -24.086 1.00 53.12 86 ALA A CA 1
ATOM 693 C C . ALA A 1 86 ? 20.962 -3.374 -22.937 1.00 53.12 86 ALA A C 1
ATOM 695 O O . ALA A 1 86 ? 20.947 -2.677 -21.929 1.00 53.12 86 ALA A O 1
ATOM 696 N N . LEU A 1 87 ? 21.835 -4.365 -23.142 1.00 58.00 87 LEU A N 1
ATOM 697 C CA . LEU A 1 87 ? 22.889 -4.762 -22.213 1.00 58.00 87 LEU A CA 1
ATOM 698 C C . LEU A 1 87 ? 23.981 -3.687 -22.069 1.00 58.00 87 LEU A C 1
ATOM 700 O O . LEU A 1 87 ? 24.469 -3.441 -20.976 1.00 58.00 87 LEU A O 1
ATOM 704 N N . ALA A 1 88 ? 24.305 -2.989 -23.162 1.00 60.03 88 ALA A N 1
ATOM 705 C CA . ALA A 1 88 ? 25.311 -1.923 -23.174 1.00 60.03 88 ALA A CA 1
ATOM 706 C C . ALA A 1 88 ? 24.884 -0.630 -22.443 1.00 60.03 88 ALA A C 1
ATOM 708 O O . ALA A 1 88 ? 25.738 0.179 -22.101 1.00 60.03 88 ALA A O 1
ATOM 709 N N . ASN A 1 89 ? 23.578 -0.429 -22.216 1.00 63.62 89 ASN A N 1
ATOM 710 C CA . ASN A 1 89 ? 23.008 0.769 -21.579 1.00 63.62 89 ASN A CA 1
ATOM 711 C C . ASN A 1 89 ? 22.460 0.502 -20.159 1.00 63.62 89 ASN A C 1
ATOM 713 O O . ASN A 1 89 ? 21.756 1.356 -19.629 1.00 63.62 89 ASN A O 1
ATOM 717 N N . GLY A 1 90 ? 22.716 -0.682 -19.585 1.00 82.00 90 GLY A N 1
ATOM 718 C CA . GLY A 1 90 ? 22.156 -1.113 -18.299 1.00 82.00 90 GLY A CA 1
ATOM 719 C C . GLY A 1 90 ? 20.709 -1.612 -18.416 1.00 82.00 90 GLY A C 1
ATOM 720 O O . GLY A 1 90 ? 19.771 -0.848 -18.674 1.00 82.00 90 GLY A O 1
ATOM 721 N N . ALA A 1 91 ? 20.489 -2.916 -18.211 1.00 84.56 91 ALA A N 1
ATOM 722 C CA . ALA A 1 91 ? 19.147 -3.503 -18.283 1.00 84.56 91 ALA A CA 1
ATOM 723 C C . ALA A 1 91 ? 18.229 -2.953 -17.174 1.00 84.56 91 ALA A C 1
ATOM 725 O O . ALA A 1 91 ? 17.063 -2.628 -17.431 1.00 84.56 91 ALA A O 1
ATOM 726 N N . VAL A 1 92 ? 18.781 -2.779 -15.970 1.00 87.88 92 VAL A N 1
ATOM 727 C CA . VAL A 1 92 ? 18.118 -2.167 -14.808 1.00 87.88 92 VAL A CA 1
ATOM 728 C C . VAL A 1 92 ? 17.674 -0.737 -15.114 1.00 87.88 92 VAL A C 1
ATOM 730 O O . VAL A 1 92 ? 16.488 -0.425 -14.974 1.00 87.88 92 VAL A O 1
ATOM 733 N N . ASP A 1 93 ? 18.565 0.109 -15.634 1.00 86.06 93 ASP A N 1
ATOM 734 C CA . ASP A 1 93 ? 18.246 1.498 -15.992 1.00 86.06 93 ASP A CA 1
ATOM 735 C C . ASP A 1 93 ? 17.131 1.588 -17.033 1.00 86.06 93 ASP A C 1
ATOM 737 O O . ASP A 1 93 ? 16.227 2.427 -16.937 1.00 86.06 93 ASP A O 1
ATOM 741 N N . CYS A 1 94 ? 17.130 0.674 -18.007 1.00 85.19 94 CYS A N 1
ATOM 742 C CA . CYS A 1 94 ? 16.059 0.592 -18.992 1.00 85.19 94 CYS A CA 1
ATOM 743 C C . CYS A 1 94 ? 14.701 0.295 -18.335 1.00 85.19 94 CYS A C 1
ATOM 745 O O . CYS A 1 94 ? 13.689 0.904 -18.704 1.00 85.19 94 CYS A O 1
ATOM 747 N N . VAL A 1 95 ? 14.658 -0.616 -17.358 1.00 89.25 95 VAL A N 1
ATOM 748 C CA . VAL A 1 95 ? 13.436 -0.921 -16.597 1.00 89.25 95 VAL A CA 1
ATOM 749 C C . VAL A 1 95 ? 12.997 0.282 -15.765 1.00 89.25 95 VAL A C 1
ATOM 751 O O . VAL A 1 95 ? 11.832 0.682 -15.858 1.00 89.25 95 VAL A O 1
ATOM 754 N N . VAL A 1 96 ? 13.911 0.920 -15.031 1.00 89.31 96 VAL A N 1
ATOM 755 C CA . VAL A 1 96 ? 13.621 2.115 -14.219 1.00 89.31 96 VAL A CA 1
ATOM 756 C C . VAL A 1 96 ? 13.085 3.258 -15.088 1.00 89.31 96 VAL A C 1
ATOM 758 O O . VAL A 1 96 ? 12.098 3.905 -14.729 1.00 89.31 96 VAL A O 1
ATOM 761 N N . ALA A 1 97 ? 13.658 3.480 -16.274 1.00 86.50 97 ALA A N 1
ATOM 762 C CA . ALA A 1 97 ? 13.184 4.492 -17.218 1.00 86.50 97 ALA A CA 1
ATOM 763 C C . ALA A 1 97 ? 11.758 4.208 -17.721 1.00 86.50 97 ALA A C 1
ATOM 765 O O . ALA A 1 97 ? 10.929 5.122 -17.781 1.00 86.50 97 ALA A O 1
ATOM 766 N N . ARG A 1 98 ? 11.431 2.943 -18.027 1.00 88.69 98 ARG A N 1
ATOM 767 C CA . ARG A 1 98 ? 10.060 2.541 -18.402 1.00 88.69 98 ARG A CA 1
ATOM 768 C C . ARG A 1 98 ? 9.084 2.730 -17.245 1.00 88.69 98 ARG A C 1
ATOM 770 O O . ARG A 1 98 ? 7.984 3.234 -17.464 1.00 88.69 98 ARG A O 1
ATOM 777 N N . MET A 1 99 ? 9.484 2.386 -16.019 1.00 91.00 99 MET A N 1
ATOM 778 C CA . MET A 1 99 ? 8.678 2.624 -14.816 1.00 91.00 99 MET A CA 1
ATOM 779 C C . MET A 1 99 ? 8.407 4.117 -14.607 1.00 91.00 99 MET A C 1
ATOM 781 O O . MET A 1 99 ? 7.262 4.494 -14.359 1.00 91.00 99 MET A O 1
ATOM 785 N N . ARG A 1 100 ? 9.424 4.974 -14.773 1.00 89.62 100 ARG A N 1
ATOM 786 C CA . ARG A 1 100 ? 9.297 6.440 -14.700 1.00 89.62 100 A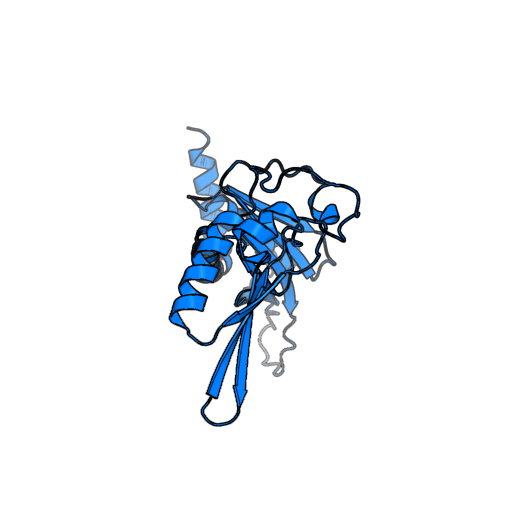RG A CA 1
ATOM 787 C C . ARG A 1 100 ? 8.318 6.981 -15.729 1.00 89.62 100 ARG A C 1
ATOM 789 O O . ARG A 1 100 ? 7.400 7.708 -15.359 1.00 89.62 100 ARG A O 1
ATOM 796 N N . SER A 1 101 ? 8.460 6.575 -16.988 1.00 86.81 101 SER A N 1
ATOM 797 C CA . SER A 1 101 ? 7.551 7.000 -18.054 1.00 86.81 101 SER A CA 1
ATOM 798 C C . SER A 1 101 ? 6.112 6.536 -17.804 1.00 86.81 101 SER A C 1
ATOM 800 O O . SER A 1 101 ? 5.175 7.321 -17.954 1.00 86.81 101 SER A O 1
ATOM 802 N N . TYR A 1 102 ? 5.925 5.293 -17.345 1.00 90.25 102 TYR A N 1
ATOM 803 C CA . TYR A 1 102 ? 4.610 4.796 -16.947 1.00 90.25 102 TYR A CA 1
ATOM 804 C C . TYR A 1 102 ? 4.003 5.647 -15.825 1.00 90.25 102 TYR A C 1
ATOM 806 O O . TYR A 1 102 ? 2.875 6.112 -15.976 1.00 90.25 102 TYR A O 1
ATOM 814 N N . CYS A 1 103 ? 4.749 5.916 -14.748 1.00 88.75 103 CYS A N 1
ATOM 815 C CA . CYS A 1 103 ? 4.263 6.727 -13.630 1.00 88.75 103 CYS A CA 1
ATOM 816 C C . CYS A 1 103 ? 3.865 8.144 -14.070 1.00 88.75 103 CYS A C 1
ATOM 818 O O . CYS A 1 103 ? 2.794 8.606 -13.696 1.00 88.75 103 CYS A O 1
ATOM 820 N N . GLN A 1 104 ? 4.658 8.786 -14.933 1.00 86.19 104 GLN A N 1
ATOM 821 C CA . GLN A 1 104 ? 4.350 10.108 -15.500 1.00 86.19 104 GLN A CA 1
ATOM 822 C C . GLN A 1 104 ? 3.102 10.112 -16.397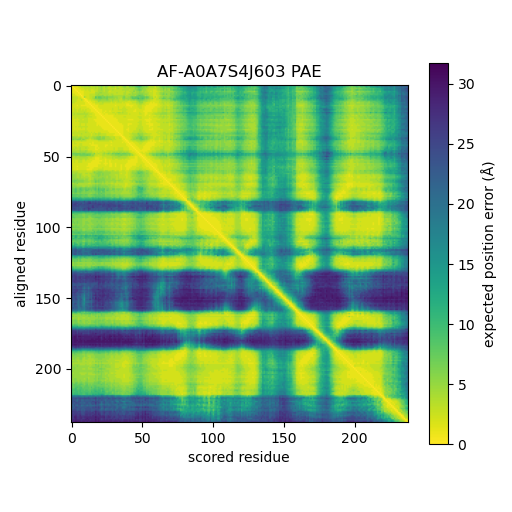 1.00 86.19 104 GLN A C 1
ATOM 824 O O . GLN A 1 104 ? 2.442 11.136 -16.542 1.00 86.19 104 GLN A O 1
ATOM 829 N N . SER A 1 105 ? 2.760 8.974 -17.010 1.00 86.12 105 SER A N 1
ATOM 830 C CA . SER A 1 105 ? 1.562 8.842 -17.850 1.00 86.12 105 SER A CA 1
ATOM 831 C C . SER A 1 105 ? 0.266 8.645 -17.051 1.00 86.12 105 SER A C 1
ATOM 833 O O . SER A 1 105 ? -0.834 8.738 -17.609 1.00 86.12 105 SER A O 1
ATOM 835 N N . LEU A 1 106 ? 0.370 8.341 -15.752 1.00 86.50 106 LEU A N 1
ATOM 836 C CA . LEU A 1 106 ? -0.787 8.065 -14.914 1.00 86.50 106 LEU A CA 1
ATOM 837 C C . LEU A 1 106 ? -1.590 9.341 -14.657 1.00 86.50 106 LEU A C 1
ATOM 839 O O . LEU A 1 106 ? -1.083 10.351 -14.190 1.00 86.50 106 LEU A O 1
ATOM 843 N N . LYS A 1 107 ? -2.895 9.263 -14.924 1.00 84.75 107 LYS A N 1
ATOM 844 C CA . LYS A 1 107 ? -3.865 10.314 -14.598 1.00 84.75 107 LYS A CA 1
ATOM 845 C C . LYS A 1 107 ? -4.612 9.990 -13.305 1.00 84.75 107 LYS A C 1
ATOM 847 O O . LYS A 1 107 ? -4.842 8.815 -12.998 1.00 84.75 107 LYS A O 1
ATOM 852 N N . GLY A 1 108 ? -5.070 11.035 -12.616 1.00 81.25 108 GLY A N 1
ATOM 853 C CA . GLY A 1 108 ? -5.959 10.946 -11.449 1.00 81.25 108 GLY A CA 1
ATOM 854 C C . GLY A 1 108 ? -5.259 10.946 -10.087 1.00 81.25 108 GLY A C 1
ATOM 855 O O . GLY A 1 108 ? -5.941 10.940 -9.067 1.00 81.25 108 GLY A O 1
ATOM 856 N N . MET A 1 109 ? -3.927 10.964 -10.061 1.00 82.31 109 MET A N 1
ATOM 857 C CA . MET A 1 109 ? -3.114 11.174 -8.864 1.00 82.31 109 MET A CA 1
ATOM 858 C C . MET A 1 109 ? -1.772 11.768 -9.291 1.00 82.31 109 MET A C 1
ATOM 860 O O . MET A 1 109 ? -1.280 11.399 -10.356 1.00 82.31 109 MET A O 1
ATOM 864 N N . ASP A 1 110 ? -1.201 12.666 -8.492 1.00 83.12 110 ASP A N 1
ATOM 865 C CA . ASP A 1 110 ? 0.169 13.123 -8.706 1.00 83.12 110 ASP A CA 1
ATOM 866 C C . ASP A 1 110 ? 1.123 12.027 -8.231 1.00 83.12 110 ASP A C 1
ATOM 868 O O . ASP A 1 110 ? 1.064 11.611 -7.069 1.00 83.12 110 ASP A O 1
ATOM 872 N N . VAL A 1 111 ? 1.930 11.503 -9.150 1.00 84.50 111 VAL A N 1
ATOM 873 C CA . VAL A 1 111 ? 2.821 10.371 -8.897 1.00 84.50 111 VAL A CA 1
ATOM 874 C C . VAL A 1 111 ? 4.249 10.798 -9.178 1.00 84.50 111 VAL A C 1
ATOM 876 O O . VAL A 1 111 ? 4.617 11.055 -10.325 1.00 84.50 111 VAL A O 1
ATOM 879 N N . SER A 1 112 ? 5.073 10.803 -8.137 1.00 85.06 112 SER A N 1
ATOM 880 C CA . SER A 1 112 ? 6.507 11.026 -8.253 1.00 85.06 112 SER A CA 1
ATOM 881 C C . SER A 1 112 ? 7.259 9.701 -8.149 1.00 85.06 112 SER A C 1
ATOM 883 O O . SER A 1 112 ? 6.853 8.778 -7.439 1.00 85.06 112 SER A O 1
ATOM 885 N N . LEU A 1 113 ? 8.353 9.597 -8.903 1.00 86.62 113 LEU A N 1
ATOM 886 C CA . LEU A 1 113 ? 9.262 8.458 -8.865 1.00 86.62 113 LEU A CA 1
ATOM 887 C C . LEU A 1 113 ? 10.674 8.973 -8.608 1.00 86.62 113 LEU A C 1
ATOM 889 O O . LEU A 1 113 ? 11.241 9.678 -9.446 1.00 86.62 113 LEU A O 1
ATOM 893 N N . SER A 1 114 ? 11.241 8.588 -7.470 1.00 83.69 114 SER A N 1
ATOM 894 C CA . SER A 1 114 ? 12.633 8.844 -7.106 1.00 83.69 114 SER A CA 1
ATOM 895 C C . SER A 1 114 ? 13.405 7.531 -7.160 1.00 83.69 114 SER A C 1
ATOM 897 O O . SER A 1 114 ? 13.043 6.569 -6.481 1.00 83.69 114 SER A O 1
ATOM 899 N N . ALA A 1 115 ? 14.452 7.482 -7.977 1.00 76.38 115 ALA A N 1
ATOM 900 C CA . ALA A 1 115 ? 15.413 6.389 -7.936 1.00 76.38 115 ALA A CA 1
ATOM 901 C C . ALA A 1 115 ? 16.494 6.748 -6.912 1.00 76.38 115 ALA A C 1
ATOM 903 O O . ALA A 1 115 ? 16.957 7.888 -6.890 1.00 76.38 115 ALA A O 1
ATOM 904 N N . ILE A 1 116 ? 16.833 5.798 -6.051 1.00 73.06 116 ILE A N 1
ATOM 905 C CA . ILE A 1 116 ? 18.048 5.830 -5.247 1.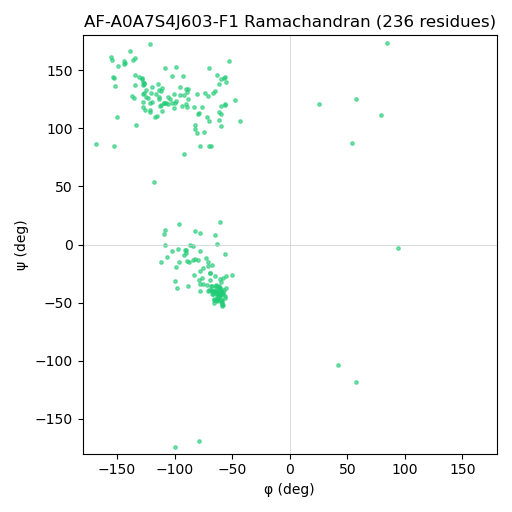00 73.06 116 ILE A CA 1
ATOM 906 C C . ILE A 1 116 ? 19.012 4.910 -5.985 1.00 73.06 116 ILE A C 1
ATOM 908 O O . ILE A 1 116 ? 18.706 3.728 -6.174 1.00 73.06 116 ILE A O 1
ATOM 912 N N . ASP A 1 117 ? 20.117 5.481 -6.456 1.00 64.75 117 ASP A N 1
ATOM 913 C CA . ASP A 1 117 ? 21.113 4.746 -7.227 1.00 64.75 117 ASP A CA 1
ATOM 914 C C . ASP A 1 117 ? 21.650 3.592 -6.368 1.00 64.75 117 ASP A C 1
ATOM 916 O O . ASP A 1 117 ? 22.156 3.797 -5.262 1.00 64.75 117 ASP A O 1
ATOM 920 N N . GLY A 1 118 ? 21.450 2.367 -6.850 1.00 61.50 118 GLY A N 1
ATOM 921 C CA . GLY A 1 118 ? 22.073 1.170 -6.300 1.00 61.50 118 GLY A CA 1
ATOM 922 C C . GLY A 1 118 ? 23.281 0.759 -7.149 1.00 61.50 118 GLY A C 1
ATOM 923 O O . GLY A 1 118 ? 23.679 1.493 -8.056 1.00 61.50 118 GLY A O 1
ATOM 924 N N . PRO A 1 119 ? 23.904 -0.397 -6.863 1.00 65.19 119 PRO A N 1
ATOM 925 C CA . PRO A 1 119 ? 24.934 -0.972 -7.729 1.00 65.19 119 PRO A CA 1
ATOM 926 C C . PRO A 1 119 ? 24.441 -1.098 -9.182 1.00 65.19 119 PRO A C 1
ATOM 928 O O . PRO A 1 119 ? 23.245 -1.204 -9.412 1.00 65.19 119 PRO A O 1
ATOM 931 N N . CYS A 1 120 ? 25.344 -1.173 -10.166 1.00 63.94 120 CYS A N 1
ATOM 932 C CA . CYS A 1 120 ? 24.990 -1.280 -11.598 1.00 63.94 120 CYS A CA 1
ATOM 933 C C . CYS A 1 120 ? 23.947 -2.389 -11.912 1.00 63.94 120 CYS A C 1
ATOM 935 O O . CYS A 1 120 ? 23.182 -2.287 -12.867 1.00 63.94 120 CYS A O 1
ATOM 937 N N . GLU A 1 121 ? 23.879 -3.425 -11.069 1.00 78.94 121 GLU A N 1
ATOM 938 C CA . GLU A 1 121 ? 23.008 -4.600 -11.209 1.00 78.94 121 GLU A CA 1
ATOM 939 C C . GLU A 1 121 ? 21.693 -4.519 -10.403 1.00 78.94 121 GLU A C 1
ATOM 941 O O . GLU A 1 121 ? 20.850 -5.414 -10.500 1.00 78.94 121 GLU A O 1
ATOM 946 N N . SER A 1 122 ? 21.481 -3.472 -9.595 1.00 86.81 122 SER A N 1
ATOM 947 C CA . SER A 1 122 ? 20.267 -3.311 -8.785 1.00 86.81 122 SER A CA 1
ATOM 948 C C . SER A 1 122 ? 19.922 -1.846 -8.522 1.00 86.81 122 SER A C 1
ATOM 950 O O . SER A 1 122 ? 20.769 -1.051 -8.134 1.00 86.81 122 SER A O 1
ATOM 952 N N . ALA A 1 123 ? 18.648 -1.484 -8.652 1.00 88.81 123 ALA A N 1
ATOM 953 C CA . ALA A 1 123 ? 18.144 -0.153 -8.333 1.00 88.81 123 ALA A CA 1
ATOM 954 C C . ALA A 1 123 ? 16.970 -0.223 -7.355 1.00 88.81 123 ALA A C 1
ATOM 956 O O . ALA A 1 123 ? 16.058 -1.041 -7.501 1.00 88.81 123 ALA A O 1
ATOM 957 N N . THR A 1 124 ? 16.947 0.697 -6.387 1.00 89.44 124 THR A N 1
ATOM 958 C CA . THR A 1 124 ? 15.790 0.894 -5.507 1.00 89.44 124 THR A CA 1
ATOM 959 C C . THR A 1 124 ? 15.042 2.149 -5.923 1.00 89.44 124 THR A C 1
ATOM 961 O O . THR A 1 124 ? 15.591 3.244 -5.999 1.00 89.44 124 THR A O 1
ATOM 964 N N . VAL A 1 125 ? 13.750 2.004 -6.181 1.00 90.19 125 VAL A N 1
ATOM 965 C CA . VAL A 1 125 ? 12.894 3.070 -6.687 1.00 90.19 125 VAL A CA 1
ATOM 966 C C . VAL A 1 125 ? 11.723 3.265 -5.741 1.00 90.19 125 VAL A C 1
ATOM 968 O O . VAL A 1 125 ? 10.985 2.331 -5.454 1.00 90.19 125 VAL A O 1
ATOM 971 N N . THR A 1 126 ? 11.508 4.491 -5.276 1.00 91.25 126 THR A N 1
ATOM 972 C CA . THR A 1 126 ? 10.314 4.849 -4.502 1.00 91.25 126 THR A CA 1
ATOM 973 C C . THR A 1 126 ? 9.311 5.553 -5.408 1.00 91.25 126 THR A C 1
ATOM 975 O O . THR A 1 126 ? 9.649 6.511 -6.102 1.00 91.25 126 THR A O 1
ATOM 978 N N . ILE A 1 127 ? 8.067 5.082 -5.388 1.00 90.88 127 ILE A N 1
ATOM 979 C CA . ILE A 1 127 ? 6.925 5.683 -6.075 1.00 90.88 127 ILE A CA 1
ATOM 980 C C . ILE A 1 127 ? 5.976 6.219 -5.010 1.00 90.88 127 ILE A C 1
ATOM 982 O O . ILE A 1 127 ? 5.466 5.453 -4.189 1.00 90.88 127 ILE A O 1
ATOM 986 N N . VAL A 1 128 ? 5.711 7.520 -5.037 1.00 90.12 128 VAL A N 1
ATOM 987 C CA . VAL A 1 128 ? 4.809 8.182 -4.089 1.00 90.12 128 VAL A CA 1
ATOM 988 C C . VAL A 1 128 ? 3.621 8.739 -4.852 1.00 90.12 128 VAL A C 1
ATOM 990 O O . VAL A 1 128 ? 3.792 9.421 -5.858 1.00 90.12 128 VAL A O 1
ATOM 993 N N . GLY A 1 129 ? 2.413 8.438 -4.378 1.00 88.31 129 GLY A N 1
ATOM 994 C CA . GLY A 1 129 ? 1.177 8.993 -4.921 1.00 88.31 129 GLY A CA 1
ATOM 995 C C . GLY A 1 129 ? 0.519 9.957 -3.948 1.00 88.31 129 GLY A C 1
ATOM 996 O O . GLY A 1 129 ? 0.378 9.648 -2.762 1.00 88.31 129 GLY A O 1
ATOM 997 N N . SER A 1 130 ? 0.071 11.105 -4.445 1.00 83.75 130 SER A N 1
ATOM 998 C CA . SER A 1 130 ? -0.598 12.135 -3.650 1.00 83.75 130 SER A CA 1
ATOM 999 C C . SER A 1 130 ? -1.721 12.835 -4.429 1.00 83.75 130 SER A C 1
ATOM 1001 O O . SER A 1 130 ? -1.740 12.864 -5.659 1.00 83.75 130 SER A O 1
ATOM 1003 N N . LYS A 1 131 ? -2.705 13.397 -3.717 1.00 74.62 131 LYS A N 1
ATOM 1004 C CA . LYS A 1 131 ? -3.813 14.155 -4.339 1.00 74.62 131 LYS A CA 1
ATOM 1005 C C . LYS A 1 131 ? -3.472 15.615 -4.670 1.00 74.62 131 LYS A C 1
ATOM 1007 O O . LYS A 1 131 ? -4.251 16.257 -5.367 1.00 74.62 131 LYS A O 1
ATOM 1012 N N . LYS A 1 132 ? -2.359 16.152 -4.163 1.00 63.34 132 LYS A N 1
ATOM 1013 C CA . LYS A 1 132 ? -1.876 17.520 -4.418 1.00 63.34 132 LYS A CA 1
ATOM 1014 C C . LYS A 1 132 ? -0.409 17.460 -4.807 1.00 63.34 132 LYS A C 1
ATOM 1016 O O . LYS A 1 132 ? 0.291 16.662 -4.204 1.00 63.34 132 LYS A O 1
ATOM 1021 N N . ALA A 1 133 ? 0.021 18.329 -5.725 1.00 48.66 133 ALA A N 1
ATOM 1022 C CA . ALA A 1 133 ? 1.397 18.403 -6.216 1.00 48.66 133 ALA A CA 1
ATOM 1023 C C . ALA A 1 133 ? 2.416 18.277 -5.070 1.00 48.66 133 ALA A C 1
ATOM 1025 O O . ALA A 1 133 ? 2.570 19.199 -4.262 1.00 48.66 133 ALA A O 1
ATOM 1026 N N . PHE A 1 134 ? 3.078 17.128 -4.976 1.00 42.31 134 PHE A N 1
ATOM 1027 C CA . PHE A 1 134 ? 4.081 16.883 -3.952 1.00 42.31 134 PHE A CA 1
ATOM 1028 C C . PHE A 1 134 ? 5.395 17.497 -4.442 1.00 42.31 134 PHE A C 1
ATOM 1030 O O . PHE A 1 134 ? 6.095 16.912 -5.267 1.00 42.31 134 PHE A O 1
ATOM 1037 N N . HIS A 1 135 ? 5.737 18.696 -3.956 1.00 39.88 135 HIS A N 1
ATOM 1038 C CA . HIS A 1 135 ? 7.084 19.246 -4.132 1.00 39.88 135 HIS A CA 1
ATOM 1039 C C . HIS A 1 135 ? 8.048 18.436 -3.264 1.00 39.88 135 HIS A C 1
ATOM 1041 O O . HIS A 1 135 ? 8.324 18.785 -2.120 1.00 39.88 135 HIS A O 1
ATOM 1047 N N . CYS A 1 136 ? 8.531 17.316 -3.798 1.00 38.72 136 CYS A N 1
ATOM 1048 C CA . CYS A 1 136 ? 9.605 16.570 -3.168 1.00 38.72 136 CYS A CA 1
ATOM 1049 C C . CYS A 1 136 ? 10.913 17.334 -3.391 1.00 38.72 136 CYS A C 1
ATOM 1051 O O . CYS A 1 136 ? 11.544 17.198 -4.441 1.00 38.72 136 CYS A O 1
ATOM 1053 N N . GLY A 1 137 ? 11.336 18.131 -2.409 1.00 36.50 137 GLY A N 1
ATOM 1054 C CA . GLY A 1 137 ? 12.752 18.462 -2.288 1.00 36.50 137 GLY A CA 1
ATOM 1055 C C . GLY A 1 137 ? 13.546 17.156 -2.196 1.00 36.50 137 GLY A C 1
ATOM 1056 O O . GLY A 1 137 ? 13.066 16.177 -1.619 1.00 36.50 137 GLY A O 1
ATOM 1057 N N . LYS A 1 138 ? 14.745 17.108 -2.783 1.00 37.81 138 LYS A N 1
ATOM 1058 C CA . LYS A 1 138 ? 15.614 15.914 -2.799 1.00 37.81 138 LYS A CA 1
ATOM 1059 C C . LYS A 1 138 ? 15.954 15.363 -1.396 1.00 37.81 138 LYS A C 1
ATOM 1061 O O . LYS A 1 138 ? 16.513 14.278 -1.307 1.00 37.81 138 LYS A O 1
ATOM 1066 N N . GLU A 1 139 ? 15.599 16.071 -0.323 1.00 37.69 139 GLU A N 1
ATOM 1067 C CA . GLU A 1 139 ? 16.034 15.798 1.050 1.00 37.69 139 GLU A CA 1
ATOM 1068 C C . GLU A 1 139 ? 14.961 15.191 1.979 1.00 37.69 139 GLU A C 1
ATOM 1070 O O . GLU A 1 139 ? 15.306 14.697 3.048 1.00 37.69 139 GLU A O 1
ATOM 1075 N N . ASP A 1 140 ? 13.676 15.149 1.599 1.00 42.94 140 ASP A N 1
ATOM 1076 C CA . ASP A 1 140 ? 12.607 14.755 2.544 1.00 42.94 140 ASP A CA 1
ATOM 1077 C C . ASP A 1 140 ? 12.295 13.246 2.593 1.00 42.94 140 ASP A C 1
ATOM 1079 O O . ASP A 1 140 ? 11.648 12.772 3.526 1.00 42.94 140 ASP A O 1
ATOM 1083 N N . ILE A 1 141 ? 12.762 12.445 1.628 1.00 47.88 141 ILE A N 1
ATOM 1084 C CA . ILE A 1 141 ? 12.413 11.008 1.555 1.00 47.88 141 ILE A CA 1
ATOM 1085 C C . ILE A 1 141 ? 13.240 10.167 2.544 1.00 47.88 141 ILE A C 1
ATOM 1087 O O . ILE A 1 141 ? 12.754 9.159 3.068 1.00 47.88 141 ILE A O 1
ATOM 1091 N N . SER A 1 142 ? 14.476 10.590 2.829 1.00 42.12 142 SER A N 1
ATOM 1092 C CA . SER A 1 142 ? 15.370 9.963 3.813 1.00 42.12 142 SER A CA 1
ATOM 1093 C C . SER A 1 142 ? 14.969 10.274 5.259 1.00 42.12 142 SER A C 1
ATOM 1095 O O . SER A 1 142 ? 15.308 9.514 6.162 1.00 42.12 142 SER A O 1
ATOM 1097 N N . ARG A 1 143 ? 14.189 11.340 5.487 1.00 44.06 143 ARG A N 1
ATOM 1098 C CA . ARG A 1 143 ? 13.765 11.803 6.819 1.00 44.06 143 ARG A CA 1
ATOM 1099 C C . ARG A 1 143 ? 12.530 11.087 7.376 1.00 44.06 143 ARG A C 1
ATOM 1101 O O . ARG A 1 143 ? 12.125 11.335 8.503 1.00 44.06 143 ARG A O 1
ATOM 1108 N N . PHE A 1 144 ? 11.950 10.151 6.622 1.00 48.69 144 PHE A N 1
ATOM 1109 C CA . PHE A 1 144 ? 10.908 9.246 7.131 1.00 48.69 144 PHE A CA 1
ATOM 1110 C C . PHE A 1 144 ? 11.465 8.092 7.989 1.00 48.69 144 PHE A C 1
ATOM 1112 O O . PHE A 1 144 ? 10.727 7.154 8.308 1.00 48.69 144 PHE A O 1
ATOM 1119 N N . VAL A 1 145 ? 12.755 8.149 8.335 1.00 40.81 145 VAL A N 1
ATOM 1120 C CA . VAL A 1 145 ? 13.420 7.281 9.309 1.00 40.81 145 VAL A CA 1
ATOM 1121 C C . VAL A 1 145 ? 13.306 7.928 10.691 1.00 40.81 145 VAL A C 1
ATOM 1123 O O . VAL A 1 145 ? 13.822 9.020 10.885 1.00 40.81 145 VAL A O 1
ATOM 1126 N N . GLU A 1 146 ? 12.638 7.208 11.600 1.00 37.41 146 GLU A N 1
ATOM 1127 C CA . GLU A 1 146 ? 12.456 7.464 13.042 1.00 37.41 146 GLU A CA 1
ATOM 1128 C C . GLU A 1 146 ? 11.797 8.813 13.434 1.00 37.41 146 GLU A C 1
ATOM 1130 O O . GLU A 1 146 ? 12.254 9.888 13.052 1.00 37.41 146 GLU A O 1
ATOM 1135 N N . PRO A 1 147 ? 10.699 8.807 14.220 1.00 39.75 147 PRO A N 1
ATOM 1136 C CA . PRO A 1 147 ? 10.105 10.046 14.697 1.00 39.75 147 PRO A CA 1
ATOM 1137 C C . PRO A 1 147 ? 10.999 10.673 15.770 1.00 39.75 147 PRO A C 1
ATOM 1139 O O . PRO A 1 147 ? 11.054 10.194 16.900 1.00 39.75 147 PRO A O 1
ATOM 1142 N N . ASP A 1 148 ? 11.630 11.795 15.432 1.00 32.88 148 ASP A N 1
ATOM 1143 C CA . ASP A 1 148 ? 12.108 12.748 16.428 1.00 32.88 148 ASP A CA 1
ATOM 1144 C C . ASP A 1 148 ? 10.906 13.157 17.300 1.00 32.88 148 ASP A C 1
ATOM 1146 O O . ASP A 1 148 ? 9.893 13.662 16.801 1.00 32.88 148 ASP A O 1
ATOM 1150 N N . GLU A 1 149 ? 10.987 12.921 18.611 1.00 41.84 149 GLU A N 1
ATOM 1151 C CA . GLU A 1 149 ? 9.875 13.069 19.569 1.00 41.84 149 GLU A CA 1
ATOM 1152 C C . GLU A 1 149 ? 9.332 14.509 19.701 1.00 41.84 149 GLU A C 1
ATOM 1154 O O . GLU A 1 149 ? 8.404 14.760 20.472 1.00 41.84 149 GLU A O 1
ATOM 1159 N N . LYS A 1 150 ? 9.882 15.477 18.957 1.00 34.41 150 LYS A N 1
ATOM 1160 C CA . LYS A 1 150 ? 9.652 16.915 19.153 1.00 34.41 150 LYS A CA 1
ATOM 1161 C C . LYS A 1 150 ? 8.795 17.615 18.098 1.00 34.41 150 LYS A C 1
ATOM 1163 O O . LYS A 1 150 ? 8.493 18.792 18.274 1.00 34.41 150 LYS A O 1
ATOM 1168 N N . CYS A 1 151 ? 8.308 16.937 17.061 1.00 34.31 151 CYS A N 1
ATOM 1169 C CA . CYS A 1 151 ? 7.372 17.560 16.117 1.00 34.31 151 CYS A CA 1
ATOM 1170 C C . CYS A 1 151 ? 5.911 17.327 16.534 1.00 34.31 151 CYS A C 1
ATOM 1172 O O . CYS A 1 151 ? 5.196 16.498 15.973 1.00 34.31 151 CYS A O 1
ATOM 1174 N N . ILE A 1 152 ? 5.462 18.098 17.528 1.00 45.66 152 ILE A N 1
ATOM 1175 C CA . ILE A 1 152 ? 4.041 18.306 17.832 1.00 45.66 152 ILE A CA 1
ATOM 1176 C C . ILE A 1 152 ? 3.508 19.312 16.802 1.00 45.66 152 ILE A C 1
ATOM 1178 O O . ILE A 1 152 ? 3.500 20.516 17.040 1.00 45.66 152 ILE A O 1
ATOM 1182 N N . ALA A 1 153 ? 3.105 18.829 15.630 1.00 36.75 153 ALA A N 1
ATOM 1183 C CA . ALA A 1 153 ? 2.423 19.640 14.627 1.00 36.75 153 ALA A CA 1
ATOM 1184 C C . ALA A 1 153 ? 1.220 18.872 14.063 1.00 36.75 153 ALA A C 1
ATOM 1186 O O . ALA A 1 153 ? 1.366 17.728 13.646 1.00 36.75 153 ALA A O 1
ATOM 1187 N N . ASP A 1 154 ? 0.058 19.533 14.136 1.00 37.75 154 ASP A N 1
ATOM 1188 C CA . ASP A 1 154 ? -1.232 19.336 13.448 1.00 37.75 154 ASP A CA 1
ATOM 1189 C C . ASP A 1 154 ? -1.571 17.905 12.941 1.00 37.75 154 ASP A C 1
ATOM 1191 O O . ASP A 1 154 ? -0.881 17.385 12.064 1.00 37.75 154 ASP A O 1
ATOM 1195 N N . PRO A 1 155 ? -2.674 17.255 13.382 1.00 42.41 155 PRO A N 1
ATOM 1196 C CA . PRO A 1 155 ? -3.018 15.872 13.005 1.00 42.41 155 PRO A CA 1
ATOM 1197 C C . PRO A 1 155 ? -3.344 15.650 11.516 1.00 42.41 155 PRO A C 1
ATOM 1199 O O . PRO A 1 155 ? -3.804 14.571 11.145 1.00 42.41 155 PRO A O 1
ATOM 1202 N N . ASN A 1 156 ? -3.143 16.640 10.648 1.00 44.69 156 ASN A N 1
ATOM 1203 C CA . ASN A 1 156 ? -3.380 16.491 9.224 1.00 44.69 156 ASN A CA 1
ATOM 1204 C C . ASN A 1 156 ? -2.497 17.444 8.402 1.00 44.69 156 ASN A C 1
ATOM 1206 O O . ASN A 1 156 ? -2.963 18.519 8.002 1.00 44.69 156 ASN A O 1
ATOM 1210 N N . PRO A 1 157 ? -1.240 17.083 8.083 1.00 44.44 157 PRO A N 1
ATOM 1211 C CA . PRO A 1 157 ? -0.543 17.785 7.024 1.00 44.44 157 PRO A CA 1
ATOM 1212 C C . PRO A 1 157 ? -1.346 17.565 5.738 1.00 44.44 157 PRO A C 1
ATOM 1214 O O . PRO A 1 157 ? -1.457 16.450 5.230 1.00 44.44 157 PRO A O 1
ATOM 1217 N N . LYS A 1 158 ? -1.916 18.650 5.200 1.00 45.16 158 LYS A N 1
ATOM 1218 C CA . LYS A 1 158 ? -2.706 18.731 3.953 1.00 45.16 158 LYS A CA 1
ATOM 1219 C C . LYS A 1 158 ? -1.942 18.303 2.676 1.00 45.16 158 LYS A C 1
ATOM 1221 O O . LYS A 1 158 ? -2.402 18.632 1.581 1.00 45.16 158 LYS A O 1
ATOM 1226 N N . ASN A 1 159 ? -0.846 17.558 2.829 1.00 52.28 159 ASN A N 1
ATOM 1227 C CA . ASN A 1 159 ? -0.044 16.852 1.831 1.00 52.28 159 ASN A CA 1
ATOM 1228 C C . ASN A 1 159 ? -0.086 15.336 2.118 1.00 52.28 159 ASN A C 1
ATOM 1230 O O . ASN A 1 159 ? 0.946 14.693 2.303 1.00 52.28 159 ASN A O 1
ATOM 1234 N N . SER A 1 160 ? -1.289 14.761 2.223 1.00 70.88 160 SER A N 1
ATOM 1235 C CA . SER A 1 160 ? -1.453 13.352 2.580 1.00 70.88 160 SER A CA 1
ATOM 1236 C C . SER A 1 160 ? -0.984 12.457 1.436 1.00 70.88 160 SER A C 1
ATOM 1238 O O . SER A 1 160 ? -1.666 12.326 0.415 1.00 70.88 160 SER A O 1
ATOM 1240 N N . ILE A 1 161 ? 0.177 11.831 1.614 1.00 78.12 161 ILE A N 1
ATOM 1241 C CA . ILE A 1 161 ? 0.579 10.662 0.832 1.00 78.12 161 ILE A CA 1
ATOM 1242 C C . ILE A 1 161 ? -0.608 9.692 0.825 1.00 78.12 161 ILE A C 1
ATOM 1244 O O . ILE A 1 161 ? -1.141 9.336 1.873 1.00 78.12 161 ILE A O 1
ATOM 1248 N N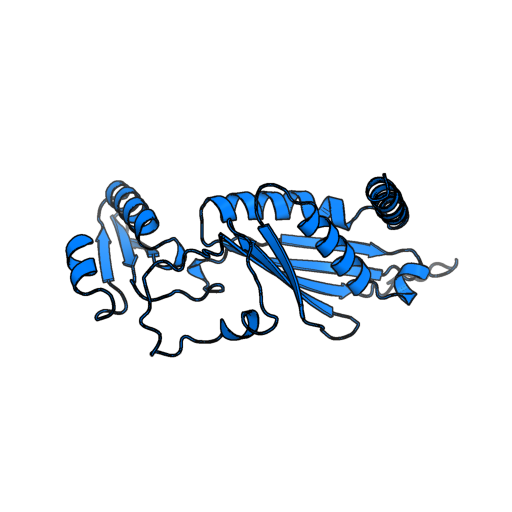 . GLU A 1 162 ? -1.064 9.304 -0.360 1.00 85.88 162 GLU A N 1
ATOM 1249 C CA . GLU A 1 162 ? -2.174 8.363 -0.529 1.00 85.88 162 GLU A CA 1
ATOM 1250 C C . GLU A 1 162 ? -1.646 6.926 -0.546 1.00 85.88 162 GLU A C 1
ATOM 1252 O O . GLU A 1 162 ? -2.285 5.998 -0.031 1.00 85.88 162 GLU A O 1
ATOM 1257 N N . PHE A 1 163 ? -0.464 6.754 -1.139 1.00 90.75 163 PHE A N 1
ATOM 1258 C CA . PHE A 1 163 ? 0.267 5.503 -1.166 1.00 90.75 163 PHE A CA 1
ATOM 1259 C C . PHE A 1 163 ? 1.772 5.715 -1.347 1.00 90.75 163 PHE A C 1
ATOM 1261 O O . PHE A 1 163 ? 2.220 6.736 -1.872 1.00 90.75 163 PHE A O 1
ATOM 1268 N N . LEU A 1 164 ? 2.531 4.681 -0.995 1.00 91.44 164 LEU A N 1
ATOM 1269 C CA . LEU A 1 164 ? 3.960 4.558 -1.253 1.00 91.44 164 LEU A CA 1
ATOM 1270 C C . LEU A 1 164 ? 4.255 3.151 -1.786 1.00 91.44 164 LEU A C 1
ATOM 1272 O O . LEU A 1 164 ? 3.702 2.168 -1.290 1.00 91.44 164 LEU A O 1
ATOM 1276 N N . ILE A 1 165 ? 5.099 3.034 -2.807 1.00 93.56 165 ILE A N 1
ATOM 1277 C CA . ILE A 1 165 ? 5.589 1.753 -3.324 1.00 93.56 165 ILE A CA 1
ATOM 1278 C C . ILE A 1 165 ? 7.111 1.812 -3.373 1.00 93.56 165 ILE A C 1
ATOM 1280 O O . ILE A 1 165 ? 7.664 2.657 -4.066 1.00 93.56 165 ILE A O 1
ATOM 1284 N N . ASP A 1 166 ? 7.766 0.885 -2.688 1.00 92.56 166 ASP A N 1
ATOM 1285 C CA . ASP A 1 166 ? 9.193 0.637 -2.854 1.00 92.56 166 ASP A CA 1
ATOM 1286 C C . ASP A 1 166 ? 9.355 -0.491 -3.879 1.00 92.56 166 ASP A C 1
ATOM 1288 O O . ASP A 1 166 ? 8.833 -1.593 -3.701 1.00 92.56 166 ASP A O 1
ATOM 1292 N N . ALA A 1 167 ? 10.028 -0.201 -4.983 1.00 92.94 167 ALA A N 1
ATOM 1293 C CA . ALA A 1 167 ? 10.322 -1.131 -6.055 1.00 92.94 167 ALA A CA 1
ATOM 1294 C C . ALA A 1 167 ? 11.815 -1.451 -6.053 1.00 92.94 167 ALA A C 1
ATOM 1296 O O . ALA A 1 167 ? 12.643 -0.556 -6.191 1.00 92.94 167 ALA A O 1
ATOM 1297 N N . ILE A 1 168 ? 12.142 -2.728 -5.917 1.00 92.44 168 ILE A N 1
ATOM 1298 C CA . ILE A 1 168 ? 13.499 -3.244 -6.072 1.00 92.44 168 ILE A CA 1
ATOM 1299 C C . ILE A 1 168 ? 13.591 -3.817 -7.483 1.00 92.44 168 ILE A C 1
ATOM 1301 O O . ILE A 1 168 ? 12.760 -4.647 -7.859 1.00 92.44 168 ILE A O 1
ATOM 1305 N N . VAL A 1 169 ? 14.541 -3.328 -8.272 1.00 91.88 169 VAL A N 1
ATOM 1306 C CA . VAL A 1 169 ? 14.783 -3.736 -9.657 1.00 91.88 169 VAL A CA 1
ATOM 1307 C C . VAL A 1 169 ? 16.150 -4.394 -9.698 1.00 91.88 169 VAL A C 1
ATOM 1309 O O . VAL A 1 169 ? 17.144 -3.707 -9.522 1.00 91.88 169 VAL A O 1
ATOM 1312 N N . GLU A 1 170 ? 16.200 -5.700 -9.917 1.00 90.62 170 GLU A N 1
ATOM 1313 C CA . GLU A 1 170 ? 17.428 -6.494 -9.830 1.00 90.62 170 GLU A CA 1
ATOM 1314 C C . GLU A 1 170 ? 17.665 -7.262 -11.122 1.00 90.62 170 GLU A C 1
ATOM 1316 O O . GLU A 1 170 ? 16.764 -7.923 -11.648 1.00 90.62 170 GLU A O 1
ATOM 1321 N N . GLU A 1 171 ? 18.890 -7.197 -11.629 1.00 88.25 171 GLU A N 1
ATOM 1322 C CA . GLU A 1 171 ? 19.328 -8.052 -12.719 1.00 88.25 171 GLU A CA 1
ATOM 1323 C C . GLU A 1 171 ? 19.547 -9.486 -12.221 1.00 88.25 171 GLU A C 1
ATOM 1325 O O . GLU A 1 171 ? 20.207 -9.742 -11.218 1.00 88.25 171 GLU A O 1
ATOM 1330 N N . LYS A 1 172 ? 18.977 -10.448 -12.942 1.00 85.12 172 LYS A N 1
ATOM 1331 C CA . LYS A 1 172 ? 19.184 -11.881 -12.763 1.00 85.12 172 LYS A CA 1
ATOM 1332 C C . LYS A 1 172 ? 19.822 -12.429 -14.033 1.00 85.12 172 LYS A C 1
ATOM 1334 O O . LYS A 1 172 ? 19.168 -12.547 -15.073 1.00 85.12 172 LYS A O 1
ATOM 1339 N N . MET A 1 173 ? 21.096 -12.805 -13.949 1.00 69.44 173 MET A N 1
ATOM 1340 C CA . MET A 1 173 ? 21.726 -13.592 -15.006 1.00 69.44 173 MET A CA 1
ATOM 1341 C C . MET A 1 173 ? 21.094 -14.983 -15.058 1.00 69.44 173 MET A C 1
ATOM 1343 O O . MET A 1 173 ? 21.003 -15.684 -14.048 1.00 69.44 173 MET A O 1
ATOM 1347 N N . LYS A 1 174 ? 20.691 -15.411 -16.255 1.00 60.38 174 LYS A N 1
ATOM 1348 C CA . LYS A 1 174 ? 20.478 -16.830 -16.526 1.00 60.38 174 LYS A CA 1
ATOM 1349 C C . LYS A 1 174 ? 21.820 -17.461 -16.871 1.00 60.38 174 LYS A C 1
ATOM 1351 O O . LYS A 1 174 ? 22.437 -17.099 -17.864 1.00 60.38 174 LYS A O 1
ATOM 1356 N N . ILE A 1 175 ? 22.252 -18.421 -16.060 1.00 53.44 175 ILE A N 1
ATOM 1357 C CA . ILE A 1 175 ? 23.290 -19.3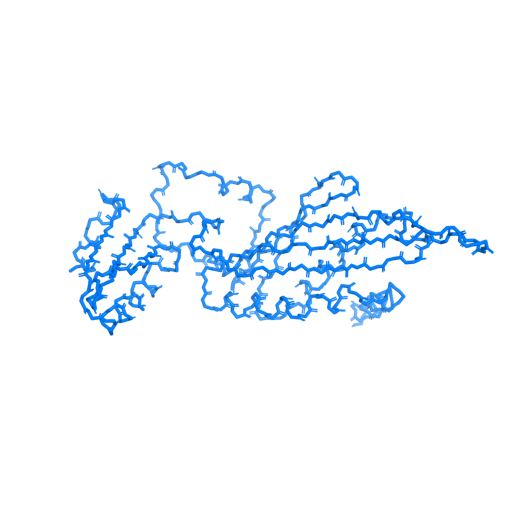67 -16.468 1.00 53.44 175 ILE A CA 1
ATOM 1358 C C . ILE A 1 175 ? 22.584 -20.415 -17.332 1.00 53.44 175 ILE A C 1
ATOM 1360 O O . ILE A 1 175 ? 21.733 -21.153 -16.830 1.00 53.44 175 ILE A O 1
ATOM 1364 N N . ASP A 1 176 ? 22.886 -20.449 -18.629 1.00 53.34 176 ASP A N 1
ATOM 1365 C CA . ASP A 1 176 ? 22.368 -21.468 -19.542 1.00 53.34 176 ASP A CA 1
ATOM 1366 C C . ASP A 1 176 ? 22.803 -22.861 -19.058 1.00 53.34 176 ASP A C 1
ATOM 1368 O O . ASP A 1 176 ? 23.983 -23.202 -19.099 1.00 53.34 176 ASP A O 1
ATOM 1372 N N . GLN A 1 177 ? 21.859 -23.695 -18.612 1.00 47.47 177 GLN A N 1
ATOM 1373 C CA . GLN A 1 177 ? 22.144 -25.090 -18.241 1.00 47.47 177 GLN A CA 1
ATOM 1374 C C . GLN A 1 177 ? 22.181 -26.052 -19.445 1.00 47.47 177 GLN A C 1
ATOM 1376 O O . GLN A 1 177 ? 22.237 -27.261 -19.251 1.00 47.47 177 GLN A O 1
ATOM 1381 N N . HIS A 1 178 ? 22.198 -25.558 -20.689 1.00 46.28 178 HIS A N 1
ATOM 1382 C CA . HIS A 1 178 ? 22.461 -26.393 -21.867 1.00 46.28 178 HIS A CA 1
ATOM 1383 C C . HIS A 1 178 ? 23.130 -25.595 -23.002 1.00 46.28 178 HIS A C 1
ATOM 1385 O O . HIS A 1 178 ? 22.469 -24.775 -23.641 1.00 46.28 178 HIS A O 1
ATOM 1391 N N . PRO A 1 179 ? 24.418 -25.842 -23.309 1.00 45.91 179 PRO A N 1
ATOM 1392 C CA . PRO A 1 179 ? 25.071 -25.246 -24.463 1.00 45.91 179 PRO A CA 1
ATOM 1393 C C . PRO A 1 179 ? 24.682 -26.035 -25.717 1.00 45.91 179 PRO A C 1
ATOM 1395 O O . PRO A 1 179 ? 25.281 -27.061 -26.033 1.00 45.91 179 PRO A O 1
ATOM 1398 N N . THR A 1 180 ? 23.675 -25.567 -26.451 1.00 45.44 180 THR A N 1
ATOM 1399 C CA . THR A 1 180 ? 23.450 -26.030 -27.830 1.00 45.44 180 THR A CA 1
ATOM 1400 C C . THR A 1 180 ? 24.180 -25.103 -28.794 1.00 45.44 180 THR A C 1
ATOM 1402 O O . THR A 1 180 ? 24.071 -23.880 -28.714 1.00 45.44 180 THR A O 1
ATOM 1405 N N . GLN A 1 181 ? 24.979 -25.702 -29.677 1.00 50.53 181 GLN A N 1
ATOM 1406 C CA . GLN A 1 181 ? 25.888 -25.038 -30.605 1.00 50.53 181 GLN A CA 1
ATOM 1407 C C . GLN A 1 181 ? 25.131 -24.254 -31.690 1.00 50.53 181 GLN A C 1
ATOM 1409 O O . GLN A 1 181 ? 24.924 -24.744 -32.792 1.00 50.53 181 GLN A O 1
ATOM 1414 N N . SER A 1 182 ? 24.741 -23.017 -31.386 1.00 45.78 182 SER A N 1
ATOM 1415 C CA . SER A 1 182 ?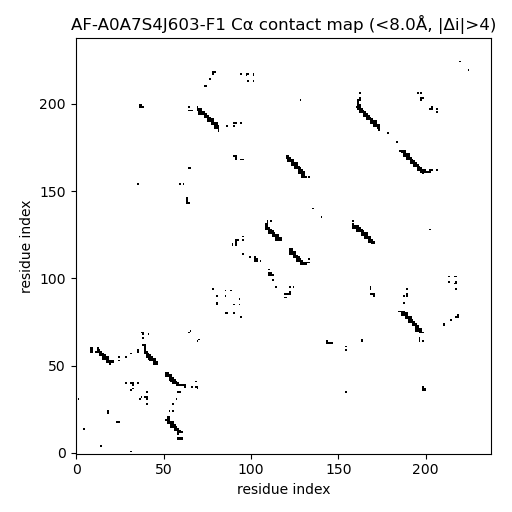 24.528 -21.947 -32.370 1.00 45.78 182 SER A CA 1
ATOM 1416 C C . SER A 1 182 ? 24.382 -20.608 -31.636 1.00 45.78 182 SER A C 1
ATOM 1418 O O . SER A 1 182 ? 23.276 -20.209 -31.292 1.00 45.78 182 SER A O 1
ATOM 1420 N N . GLY A 1 183 ? 25.510 -19.942 -31.359 1.00 45.81 183 GLY A N 1
ATOM 1421 C CA . GLY A 1 183 ? 25.595 -18.561 -30.856 1.00 45.81 183 GLY A CA 1
ATOM 1422 C C . GLY A 1 183 ? 24.794 -18.257 -29.582 1.00 45.81 183 GLY A C 1
ATOM 1423 O O . GLY A 1 183 ? 23.680 -17.752 -29.679 1.00 45.81 183 GLY A O 1
ATOM 1424 N N . SER A 1 184 ? 25.371 -18.486 -28.393 1.00 48.06 184 SER A N 1
ATOM 1425 C CA . SER A 1 184 ? 24.716 -18.189 -27.106 1.00 48.06 184 SER A CA 1
ATOM 1426 C C . SER A 1 184 ? 24.368 -16.698 -26.986 1.00 48.06 184 SER A C 1
ATOM 1428 O O . SER A 1 184 ? 25.223 -15.840 -26.741 1.00 48.06 184 SER A O 1
ATOM 1430 N N . GLN A 1 185 ? 23.099 -16.370 -27.196 1.00 55.34 185 GLN A N 1
ATOM 1431 C CA . GLN A 1 185 ? 22.548 -15.052 -26.936 1.00 55.34 185 GLN A CA 1
ATOM 1432 C C . GLN A 1 185 ? 22.224 -15.002 -25.443 1.00 55.34 185 GLN A C 1
ATOM 1434 O O . GLN A 1 185 ? 21.253 -15.610 -25.013 1.00 55.34 185 GLN A O 1
ATOM 1439 N N . ALA A 1 186 ? 23.073 -14.340 -24.652 1.00 56.75 186 ALA A N 1
ATOM 1440 C CA . ALA A 1 186 ? 22.846 -14.186 -23.220 1.00 56.75 186 ALA A CA 1
ATOM 1441 C C . ALA A 1 186 ? 21.535 -13.416 -22.994 1.00 56.75 186 ALA A C 1
ATOM 1443 O O . ALA A 1 186 ? 21.450 -12.217 -23.271 1.00 56.75 186 ALA A O 1
ATOM 1444 N N . ASP A 1 187 ? 20.508 -14.129 -22.539 1.00 73.00 187 ASP A N 1
ATOM 1445 C CA . ASP A 1 187 ? 19.227 -13.551 -22.154 1.00 73.00 187 ASP A CA 1
ATOM 1446 C C . ASP A 1 187 ? 19.373 -12.947 -20.754 1.00 73.00 187 ASP A C 1
ATOM 1448 O O . ASP A 1 187 ? 19.538 -13.662 -19.761 1.00 73.00 187 ASP A O 1
ATOM 1452 N N . VAL A 1 188 ? 19.273 -11.623 -20.664 1.00 82.38 188 VAL A N 1
ATOM 1453 C CA . VAL A 1 188 ? 19.230 -10.936 -19.372 1.00 82.38 188 VAL A CA 1
ATOM 1454 C C . VAL A 1 188 ? 17.798 -10.816 -18.896 1.00 82.38 188 VAL A C 1
ATOM 1456 O O . VAL A 1 188 ? 16.899 -10.400 -19.633 1.00 82.38 188 VAL A O 1
ATOM 1459 N N . VAL A 1 189 ? 17.575 -11.193 -17.643 1.00 88.12 189 VAL A N 1
ATOM 1460 C CA . VAL A 1 189 ? 16.274 -11.104 -16.990 1.00 88.12 189 VAL A CA 1
ATOM 1461 C C . VAL A 1 189 ? 16.382 -10.085 -15.873 1.00 88.12 189 VAL A C 1
ATOM 1463 O O . VAL A 1 189 ? 17.248 -10.196 -15.024 1.00 88.12 189 VAL A O 1
ATOM 1466 N N . VAL A 1 190 ? 15.496 -9.098 -15.845 1.00 90.69 190 VAL A N 1
ATOM 1467 C CA . VAL A 1 190 ? 15.402 -8.146 -14.733 1.00 90.69 190 VAL A CA 1
ATOM 1468 C C . VAL A 1 190 ? 14.139 -8.456 -13.941 1.00 90.69 190 VAL A C 1
ATOM 1470 O O . VAL A 1 190 ? 13.041 -8.448 -14.500 1.00 90.69 190 VAL A O 1
ATOM 1473 N N . GLU A 1 191 ? 14.275 -8.740 -12.649 1.00 93.69 191 GLU A N 1
ATOM 1474 C CA . GLU A 1 191 ? 13.150 -8.903 -11.731 1.00 93.69 191 GLU A CA 1
ATOM 1475 C C . GLU A 1 191 ? 12.787 -7.558 -11.099 1.00 93.69 191 GLU A C 1
ATOM 1477 O O . GLU A 1 191 ? 13.638 -6.828 -10.601 1.00 93.69 191 GLU A O 1
ATOM 1482 N N . VAL A 1 192 ? 11.493 -7.247 -11.073 1.00 94.69 192 VAL A N 1
ATOM 1483 C CA . VAL A 1 192 ? 10.941 -6.099 -10.354 1.00 94.69 192 VAL A CA 1
ATOM 1484 C C . VAL A 1 192 ? 10.090 -6.608 -9.201 1.00 94.69 192 VAL A C 1
ATOM 1486 O O . VAL A 1 192 ? 9.075 -7.276 -9.413 1.00 94.69 192 VAL A O 1
ATOM 1489 N N . SER A 1 193 ? 10.469 -6.255 -7.977 1.00 95.50 193 SER A N 1
ATOM 1490 C CA . SER A 1 193 ? 9.761 -6.585 -6.741 1.00 95.50 193 SER A CA 1
ATOM 1491 C C . SER A 1 193 ? 9.150 -5.334 -6.111 1.00 95.50 193 SER A C 1
ATOM 1493 O O . SER A 1 193 ? 9.861 -4.448 -5.654 1.00 95.50 193 SER A O 1
ATOM 1495 N N . LEU A 1 194 ? 7.819 -5.269 -6.048 1.00 95.38 194 LEU A N 1
ATOM 1496 C CA . LEU A 1 194 ? 7.068 -4.143 -5.488 1.00 95.38 194 LEU A CA 1
ATOM 1497 C C . LEU A 1 194 ? 6.613 -4.438 -4.055 1.00 95.38 194 LEU A C 1
ATOM 1499 O O . LEU A 1 194 ? 5.824 -5.360 -3.828 1.00 95.38 194 LEU A O 1
ATOM 1503 N N . THR A 1 195 ? 7.024 -3.598 -3.112 1.00 95.44 195 THR A N 1
ATOM 1504 C CA . THR A 1 195 ? 6.488 -3.515 -1.750 1.00 95.44 195 THR A CA 1
ATOM 1505 C C . THR A 1 195 ? 5.563 -2.310 -1.653 1.00 95.44 195 THR A C 1
ATOM 1507 O O . THR A 1 195 ? 5.977 -1.187 -1.907 1.00 95.44 195 THR A O 1
ATOM 1510 N N . CYS A 1 196 ? 4.298 -2.524 -1.293 1.00 95.00 196 CYS A N 1
ATOM 1511 C CA . CYS A 1 196 ? 3.278 -1.479 -1.351 1.00 95.00 196 CYS A CA 1
ATOM 1512 C C . CYS A 1 196 ? 2.755 -1.106 0.039 1.00 95.00 196 CYS A C 1
ATOM 1514 O O . CYS A 1 196 ? 2.424 -1.983 0.837 1.00 95.00 196 CYS A O 1
ATOM 1516 N N . PHE A 1 197 ? 2.573 0.189 0.277 1.00 93.50 197 PHE A N 1
ATOM 1517 C CA . PHE A 1 197 ? 1.993 0.771 1.482 1.00 93.50 197 PHE A CA 1
ATOM 1518 C C . PHE A 1 197 ? 0.840 1.695 1.097 1.00 93.50 197 PHE A C 1
ATOM 1520 O O . PHE A 1 197 ? 0.972 2.537 0.211 1.00 93.50 197 PHE A O 1
ATOM 1527 N N . SER A 1 198 ? -0.309 1.532 1.746 1.00 91.75 198 SER A N 1
ATOM 1528 C CA . SER A 1 198 ? -1.507 2.313 1.454 1.00 91.75 198 SER A CA 1
ATOM 1529 C C . SER A 1 198 ? -1.979 3.076 2.677 1.00 91.75 198 SER A C 1
ATOM 1531 O O . SER A 1 198 ? -2.352 2.481 3.688 1.00 91.75 198 SER A O 1
ATOM 1533 N N . HIS A 1 199 ? -2.053 4.391 2.517 1.00 88.25 199 HIS A N 1
ATOM 1534 C CA . HIS A 1 199 ? -2.397 5.355 3.559 1.00 88.25 199 HIS A CA 1
ATOM 1535 C C . HIS A 1 199 ? -3.863 5.780 3.473 1.00 88.25 199 HIS A C 1
ATOM 1537 O O . HIS A 1 199 ? -4.447 6.195 4.471 1.00 88.25 199 HIS A O 1
ATOM 1543 N N . SER A 1 200 ? -4.494 5.582 2.311 1.00 86.56 200 SER A N 1
ATOM 1544 C CA . SER A 1 200 ? -5.911 5.864 2.081 1.00 86.56 200 SER A CA 1
ATOM 1545 C C . SER A 1 200 ? -6.620 4.787 1.246 1.00 86.56 200 SER A C 1
ATOM 1547 O O . SER A 1 200 ? -5.998 3.965 0.566 1.00 86.56 200 SER A O 1
ATOM 1549 N N . THR A 1 201 ? -7.956 4.833 1.229 1.00 86.56 201 THR A N 1
ATOM 1550 C CA . THR A 1 201 ? -8.778 4.004 0.332 1.00 86.56 201 THR A CA 1
ATOM 1551 C C . THR A 1 201 ? -8.475 4.289 -1.141 1.00 86.56 201 THR A C 1
ATOM 1553 O O . THR A 1 201 ? -8.354 3.356 -1.932 1.00 86.56 201 THR A O 1
ATOM 1556 N N . ALA A 1 202 ? -8.294 5.561 -1.514 1.00 88.25 202 ALA A N 1
ATOM 1557 C CA . ALA A 1 202 ? -7.962 5.935 -2.888 1.00 88.25 202 ALA A CA 1
ATOM 1558 C C . ALA A 1 202 ? -6.580 5.399 -3.297 1.00 88.25 202 ALA A C 1
ATOM 1560 O O . ALA A 1 202 ? -6.435 4.856 -4.390 1.00 88.25 202 ALA A O 1
ATOM 1561 N N . GLY A 1 203 ? -5.595 5.451 -2.397 1.00 90.56 203 GLY A N 1
ATOM 1562 C CA . GLY A 1 203 ? -4.282 4.856 -2.614 1.00 90.56 203 GLY A CA 1
ATOM 1563 C C . GLY A 1 203 ? -4.329 3.335 -2.740 1.00 90.56 203 GLY A C 1
ATOM 1564 O O . GLY A 1 203 ? -3.644 2.780 -3.592 1.00 90.56 203 GLY A O 1
ATOM 1565 N N . THR A 1 204 ? -5.192 2.647 -1.977 1.00 91.44 204 THR A N 1
ATOM 1566 C CA . THR A 1 204 ? -5.412 1.195 -2.149 1.00 91.44 204 THR A CA 1
ATOM 1567 C C . THR A 1 204 ? -5.889 0.883 -3.573 1.00 91.44 204 THR A C 1
ATOM 1569 O O . THR A 1 204 ? -5.337 -0.004 -4.227 1.00 91.44 204 THR A O 1
ATOM 1572 N N . VAL A 1 205 ? -6.884 1.626 -4.073 1.00 91.81 205 VAL A N 1
ATOM 1573 C CA . VAL A 1 205 ? -7.414 1.454 -5.438 1.00 91.81 205 VAL A CA 1
ATOM 1574 C C . VAL A 1 205 ? -6.333 1.748 -6.482 1.00 91.81 205 VAL A C 1
ATOM 1576 O O . VAL A 1 205 ? -6.157 0.984 -7.434 1.00 91.81 205 VAL A O 1
ATOM 1579 N N . PHE A 1 206 ? -5.568 2.821 -6.287 1.00 93.06 206 PHE A N 1
ATOM 1580 C CA . PHE A 1 206 ? -4.544 3.246 -7.235 1.00 93.06 206 PHE A CA 1
ATOM 1581 C C . PHE A 1 206 ? -3.344 2.293 -7.286 1.00 93.06 206 PHE A C 1
ATOM 1583 O O . PHE A 1 206 ? -2.874 1.967 -8.376 1.00 93.06 206 PHE A O 1
ATOM 1590 N N . ILE A 1 207 ? -2.902 1.751 -6.144 1.00 94.31 207 ILE A N 1
ATOM 1591 C CA . ILE A 1 207 ? -1.905 0.671 -6.119 1.00 94.31 207 ILE A CA 1
ATOM 1592 C C . ILE A 1 207 ? -2.410 -0.535 -6.918 1.00 94.31 207 ILE A C 1
ATOM 1594 O O . ILE A 1 207 ? -1.643 -1.127 -7.675 1.00 94.31 207 ILE A O 1
ATOM 1598 N N . GLY A 1 208 ? -3.694 -0.891 -6.798 1.00 93.56 208 GLY A N 1
ATOM 1599 C CA . GLY A 1 208 ? -4.297 -1.955 -7.606 1.00 93.56 208 GLY A CA 1
ATOM 1600 C C . GLY A 1 208 ? -4.142 -1.705 -9.110 1.00 93.56 208 GLY A C 1
ATOM 1601 O O . GLY A 1 208 ? -3.692 -2.587 -9.840 1.00 93.56 208 GLY A O 1
ATOM 1602 N N . LYS A 1 209 ? -4.421 -0.477 -9.563 1.00 92.50 209 LYS A N 1
ATOM 1603 C CA . LYS A 1 209 ? -4.203 -0.058 -10.958 1.00 92.50 209 LYS A CA 1
ATOM 1604 C C . LYS A 1 209 ? -2.735 -0.190 -11.371 1.00 92.50 209 LYS A C 1
ATOM 1606 O O . LYS A 1 209 ? -2.456 -0.780 -12.412 1.00 92.50 209 LYS A O 1
ATOM 1611 N N . ILE A 1 210 ? -1.810 0.307 -10.545 1.00 92.44 210 ILE A N 1
ATOM 1612 C CA . ILE A 1 210 ? -0.366 0.221 -10.800 1.00 92.44 210 ILE A CA 1
ATOM 1613 C C . ILE A 1 210 ? 0.072 -1.234 -10.959 1.00 92.44 210 ILE A C 1
ATOM 1615 O O . ILE A 1 210 ? 0.668 -1.573 -11.976 1.00 92.44 210 ILE A O 1
ATOM 1619 N N . ARG A 1 211 ? -0.276 -2.103 -10.007 1.00 92.31 211 ARG A N 1
ATOM 1620 C CA . ARG A 1 211 ? 0.116 -3.521 -10.018 1.00 92.31 211 ARG A CA 1
ATOM 1621 C C . ARG A 1 211 ? -0.400 -4.266 -11.250 1.00 92.31 211 ARG A C 1
ATOM 1623 O O . ARG A 1 211 ? 0.320 -5.096 -11.792 1.00 92.31 211 ARG A O 1
ATOM 1630 N N . ASN A 1 212 ? -1.610 -3.947 -11.710 1.00 90.38 212 ASN A N 1
ATOM 1631 C CA . ASN A 1 212 ? -2.229 -4.626 -12.850 1.00 90.38 212 ASN A CA 1
ATOM 1632 C C . ASN A 1 212 ? -1.674 -4.164 -14.207 1.00 90.38 212 ASN A C 1
ATOM 1634 O O . ASN A 1 212 ? -1.601 -4.960 -15.138 1.00 90.38 212 ASN A O 1
ATOM 1638 N N . GLN A 1 213 ? -1.308 -2.887 -14.343 1.00 91.50 213 GLN A N 1
ATOM 1639 C CA . GLN A 1 213 ? -0.929 -2.297 -15.636 1.00 91.50 213 GLN A CA 1
ATOM 1640 C C . GLN A 1 213 ? 0.592 -2.194 -15.830 1.00 91.50 213 GLN A C 1
ATOM 1642 O O . GLN A 1 213 ? 1.072 -2.349 -16.953 1.00 91.50 213 GLN A O 1
ATOM 1647 N N . MET A 1 214 ? 1.364 -1.995 -14.753 1.00 90.88 214 MET A N 1
ATOM 1648 C CA . MET A 1 214 ? 2.812 -1.750 -14.823 1.00 90.88 214 MET A CA 1
ATOM 1649 C C . MET A 1 214 ? 3.566 -2.883 -15.521 1.00 90.88 214 MET A C 1
ATOM 1651 O O . MET A 1 214 ? 4.411 -2.607 -16.366 1.00 90.88 214 MET A O 1
ATOM 1655 N N . ILE A 1 215 ? 3.235 -4.145 -15.227 1.00 91.19 215 ILE A N 1
ATOM 1656 C CA . ILE A 1 215 ? 3.890 -5.303 -15.852 1.00 91.19 215 ILE A CA 1
ATOM 1657 C C . ILE A 1 215 ? 3.798 -5.256 -17.381 1.00 91.19 215 ILE A C 1
ATOM 1659 O O . ILE A 1 215 ? 4.798 -5.478 -18.061 1.00 91.19 215 ILE A O 1
ATOM 1663 N N . GLY A 1 216 ? 2.619 -4.933 -17.920 1.00 87.69 216 GLY A N 1
ATOM 1664 C CA . GLY A 1 216 ? 2.379 -4.866 -19.359 1.00 87.69 216 GLY A CA 1
ATOM 1665 C C . GLY A 1 216 ? 3.081 -3.675 -20.000 1.00 87.69 216 GLY A C 1
ATOM 1666 O O . GLY A 1 216 ? 3.654 -3.811 -21.077 1.00 87.69 216 GLY A O 1
ATOM 1667 N N . GLU A 1 217 ? 3.088 -2.523 -19.329 1.00 88.06 217 GLU A N 1
ATOM 1668 C CA . GLU A 1 217 ? 3.781 -1.324 -19.810 1.00 88.06 217 GLU A CA 1
ATOM 1669 C C . GLU A 1 217 ? 5.301 -1.518 -19.835 1.00 88.06 217 GLU A C 1
ATOM 1671 O O . GLU A 1 217 ? 5.945 -1.269 -20.857 1.00 88.06 217 GLU A O 1
ATOM 1676 N N . VAL A 1 218 ? 5.882 -2.046 -18.757 1.00 87.50 218 VAL A N 1
ATOM 1677 C CA . VAL A 1 218 ? 7.330 -2.267 -18.643 1.00 87.50 218 VAL A CA 1
ATOM 1678 C C . VAL A 1 218 ? 7.813 -3.366 -19.600 1.00 87.50 218 VAL A C 1
ATOM 1680 O O . VAL A 1 218 ? 8.884 -3.216 -20.193 1.00 87.50 218 VAL A O 1
ATOM 1683 N N . ASN A 1 219 ? 7.020 -4.419 -19.840 1.00 85.12 219 ASN A N 1
ATOM 1684 C CA . ASN A 1 219 ? 7.373 -5.509 -20.765 1.00 85.12 219 ASN A CA 1
ATOM 1685 C C . ASN A 1 219 ? 7.195 -5.184 -22.258 1.00 85.12 219 ASN A C 1
ATOM 1687 O O . ASN A 1 219 ? 7.572 -5.992 -23.110 1.00 85.12 219 ASN A O 1
ATOM 1691 N N . ARG A 1 220 ? 6.646 -4.019 -22.633 1.00 78.75 220 ARG A N 1
ATOM 1692 C CA . ARG A 1 220 ? 6.584 -3.631 -24.055 1.00 78.75 220 ARG A CA 1
ATOM 1693 C C . ARG A 1 220 ? 7.991 -3.620 -24.665 1.00 78.75 220 ARG A C 1
ATOM 1695 O O . ARG A 1 220 ? 8.962 -3.214 -24.030 1.00 78.75 220 ARG A O 1
ATOM 1702 N N . THR A 1 221 ? 8.099 -4.031 -25.930 1.00 65.94 221 THR A N 1
ATOM 1703 C CA . THR A 1 221 ? 9.395 -4.096 -26.619 1.00 65.94 221 THR A CA 1
ATOM 1704 C C . THR A 1 221 ? 10.071 -2.727 -26.672 1.00 65.94 221 THR A C 1
ATOM 1706 O O . THR A 1 221 ? 9.423 -1.702 -26.906 1.00 65.94 221 THR A O 1
ATOM 1709 N N . ASN A 1 222 ? 11.398 -2.710 -26.523 1.00 60.06 222 ASN A N 1
ATOM 1710 C CA . ASN A 1 222 ? 12.198 -1.483 -26.560 1.00 60.06 222 ASN A CA 1
ATOM 1711 C C . ASN A 1 222 ? 11.961 -0.691 -27.872 1.00 60.06 222 ASN A C 1
ATOM 1713 O O . ASN A 1 222 ? 11.809 0.527 -27.856 1.00 60.06 222 ASN A O 1
ATOM 1717 N N . ARG A 1 223 ? 11.784 -1.379 -29.013 1.00 62.12 223 ARG A N 1
ATOM 1718 C CA . ARG A 1 223 ? 11.417 -0.753 -30.302 1.00 62.12 223 ARG A CA 1
ATOM 1719 C C . ARG A 1 223 ? 10.074 -0.018 -30.253 1.00 62.12 223 ARG A C 1
ATOM 1721 O O . ARG A 1 223 ? 9.949 1.072 -30.808 1.00 62.12 223 ARG A O 1
ATOM 1728 N N . LYS A 1 224 ? 9.060 -0.608 -29.614 1.00 61.50 224 LYS A N 1
ATOM 1729 C CA . LYS A 1 224 ? 7.739 0.014 -29.452 1.00 61.50 224 LYS A CA 1
ATOM 1730 C C . LYS A 1 224 ? 7.826 1.217 -28.510 1.00 61.50 224 LYS A C 1
ATOM 1732 O O . LYS A 1 224 ? 7.255 2.256 -28.823 1.00 61.50 224 LYS A O 1
ATOM 1737 N N . TRP A 1 225 ? 8.620 1.118 -27.445 1.00 65.00 225 TRP A N 1
ATOM 1738 C CA . TRP A 1 225 ? 8.920 2.229 -26.536 1.00 65.00 225 TRP A CA 1
ATOM 1739 C C . TRP A 1 225 ? 9.643 3.397 -27.214 1.00 65.00 225 TRP A C 1
ATOM 1741 O O . TRP A 1 225 ? 9.193 4.533 -27.094 1.00 65.00 225 TRP A O 1
ATOM 1751 N N . ARG A 1 226 ? 10.694 3.138 -28.003 1.00 65.06 226 ARG A N 1
ATOM 1752 C CA . ARG A 1 226 ? 11.410 4.178 -28.765 1.00 65.06 226 ARG A CA 1
ATOM 1753 C C . ARG A 1 226 ? 10.487 4.948 -29.712 1.00 65.06 226 ARG A C 1
ATOM 1755 O O . ARG A 1 226 ? 10.590 6.165 -29.814 1.00 65.06 226 ARG A O 1
ATOM 1762 N N . ARG A 1 227 ? 9.536 4.261 -30.356 1.00 69.50 227 ARG A N 1
ATOM 1763 C CA . ARG A 1 227 ? 8.511 4.913 -31.191 1.00 69.50 227 ARG A CA 1
ATOM 1764 C C . ARG A 1 227 ? 7.537 5.762 -30.376 1.00 69.50 227 ARG A C 1
ATOM 1766 O O . ARG A 1 227 ? 7.174 6.835 -30.837 1.00 69.50 227 ARG A O 1
ATOM 1773 N N . ILE A 1 228 ? 7.120 5.302 -29.195 1.00 63.47 228 ILE A N 1
ATOM 1774 C CA . ILE A 1 228 ? 6.227 6.060 -28.302 1.00 63.47 228 ILE A CA 1
ATOM 1775 C C . ILE A 1 228 ? 6.908 7.352 -27.838 1.00 63.47 228 ILE A C 1
ATOM 1777 O O . ILE A 1 228 ? 6.296 8.414 -27.917 1.00 63.47 228 ILE A O 1
ATOM 1781 N N . LEU A 1 229 ? 8.181 7.283 -27.442 1.00 61.09 229 LEU A N 1
ATOM 1782 C CA . LEU A 1 229 ? 8.968 8.464 -27.073 1.00 61.09 229 LEU A CA 1
ATOM 1783 C C . LEU A 1 229 ? 9.132 9.428 -28.260 1.00 61.09 229 LEU A C 1
ATOM 1785 O O . LEU A 1 229 ? 8.865 10.619 -28.124 1.00 61.09 229 LEU A O 1
ATOM 1789 N N . ALA A 1 230 ? 9.479 8.912 -29.444 1.00 66.19 230 ALA A N 1
ATOM 1790 C CA . ALA A 1 230 ? 9.625 9.724 -30.656 1.00 66.19 230 ALA A CA 1
ATOM 1791 C C . ALA A 1 230 ? 8.302 10.369 -31.120 1.00 66.19 230 ALA A C 1
ATOM 1793 O O . ALA A 1 230 ? 8.299 11.491 -31.621 1.00 66.19 230 ALA A O 1
ATOM 1794 N N . ALA A 1 231 ? 7.170 9.680 -30.953 1.00 64.12 231 ALA A N 1
ATOM 1795 C CA . ALA A 1 231 ? 5.846 10.209 -31.277 1.00 64.12 231 ALA A CA 1
ATOM 1796 C C . ALA A 1 231 ? 5.352 11.234 -30.242 1.00 64.12 231 ALA A C 1
ATOM 1798 O O . ALA A 1 231 ? 4.683 12.197 -30.612 1.00 64.12 231 ALA A O 1
ATOM 1799 N N . GLY A 1 232 ? 5.694 11.050 -28.962 1.00 58.91 232 GLY A N 1
ATOM 1800 C CA . GLY A 1 232 ? 5.402 12.005 -27.892 1.00 58.91 232 GLY A CA 1
ATOM 1801 C C . GLY A 1 232 ? 6.167 13.319 -28.053 1.00 58.91 232 GLY A C 1
ATOM 1802 O O . GLY A 1 232 ? 5.566 14.383 -27.948 1.00 58.91 232 GLY A O 1
ATOM 1803 N N . ALA A 1 233 ? 7.454 13.253 -28.410 1.00 55.62 233 ALA A N 1
ATOM 1804 C CA . ALA A 1 233 ? 8.283 14.435 -28.666 1.00 55.62 233 ALA A CA 1
ATOM 1805 C C . ALA A 1 233 ? 7.752 15.296 -29.828 1.00 55.62 233 ALA A C 1
ATOM 1807 O O . ALA A 1 233 ? 7.771 16.519 -29.754 1.00 55.62 233 ALA A O 1
ATOM 1808 N N . LYS A 1 234 ? 7.201 14.668 -30.876 1.00 52.47 234 LYS A N 1
ATOM 1809 C CA . LYS A 1 234 ? 6.585 15.384 -32.007 1.00 52.47 234 LYS A CA 1
ATOM 1810 C C . LYS A 1 234 ? 5.282 16.107 -31.654 1.00 52.47 234 LYS A C 1
ATOM 1812 O O . LYS A 1 234 ? 4.936 17.061 -32.335 1.00 52.47 234 LYS A O 1
ATOM 1817 N N . LYS A 1 235 ? 4.561 15.672 -30.615 1.00 50.78 235 LYS A N 1
ATOM 1818 C CA . LYS A 1 235 ? 3.310 16.309 -30.163 1.00 50.78 235 LYS A CA 1
ATOM 1819 C C . LYS A 1 235 ? 3.517 17.501 -29.226 1.00 50.78 235 LYS A C 1
ATOM 1821 O O . LYS A 1 235 ? 2.560 18.218 -28.990 1.00 50.78 235 LYS A O 1
ATOM 1826 N N . ALA A 1 236 ? 4.720 17.692 -28.685 1.00 43.78 236 ALA A N 1
ATOM 1827 C CA . ALA A 1 236 ? 5.052 18.830 -27.824 1.00 43.78 236 ALA A CA 1
ATOM 1828 C C . ALA A 1 236 ? 5.612 20.041 -28.602 1.00 43.78 236 ALA A C 1
ATOM 1830 O O . ALA A 1 236 ? 5.878 21.076 -28.004 1.00 43.78 236 ALA A O 1
ATOM 1831 N N . LEU A 1 237 ? 5.821 19.892 -29.916 1.00 45.69 237 LEU A N 1
ATOM 1832 C CA . LEU A 1 237 ? 6.414 20.889 -30.819 1.00 45.69 237 LEU A CA 1
ATOM 1833 C C . LEU A 1 237 ? 5.392 21.521 -31.787 1.00 45.69 237 LEU A C 1
ATOM 1835 O O . LEU A 1 237 ? 5.791 22.173 -32.748 1.00 45.69 237 LEU A O 1
ATOM 1839 N N . VAL A 1 238 ? 4.094 21.309 -31.550 1.00 38.19 238 VAL A N 1
ATOM 1840 C CA . VAL A 1 238 ? 2.965 21.902 -32.290 1.00 38.19 238 VAL A CA 1
ATOM 1841 C C . VAL A 1 238 ? 2.027 22.535 -31.277 1.00 38.19 238 VAL A C 1
ATOM 1843 O O . VAL A 1 238 ? 1.575 23.667 -31.535 1.00 38.19 238 VAL A O 1
#

Organism: NCBI:txid265563

Mean predicted aligned error: 11.12 Å

Nearest PDB structures (foldseek):
  5f7n-assembly1_A  TM=2.880E-01  e=3.353E-01  Helicobacter pylori
  5f7y-assembly1_A  TM=2.624E-01  e=2.506E-01  Helicobacter pylori
  5f97-assembly2_B  TM=2.516E-01  e=3.767E-01  Helicobacter pylori
  5f93-assembly1_A  TM=2.512E-01  e=9.016E-01  Helicobacter pylori
  5f8r-assembly1_A  TM=2.143E-01  e=6.359E-01  Helicobacter pylori

Radius of gyration: 22.8 Å; Cα contacts (8 Å, |Δi|>4): 355; chains: 1; bounding box: 47×48×59 Å

Foldseek 3Di:
DVVVCVVCAQVDAKDKDKAQDPVVVVVVQVVCCVPQFQQFKDKDWDDDPPGIMMMIMGHNDDGQQPDPSQWDDWDKDKAKDLDPVCVVVQVLVLLLVLLQVVQVPDPDWNKDKDWDDDPSFKIKIKIWTWRDPDPDDVPVPVVSPDDPPPPPDDSDDVGDTQKMKIKMKGKDWDDPPDDDPDDDRGMIMIMIIIIIGGRHPVSVVVVVVCNVCSNVSSRPDPVVVVVVVVVVVVVVVD

InterPro domains:
  IPR010286 METTL16/RlmF family [PF05971] (1-61)
  IPR010286 METTL16/RlmF family [PTHR13393] (1-132)
  IPR029063 S-adenosyl-L-methionine-dependent methyltransferase superfamily [G3DSA:3.40.50.150] (1-62)

pLDDT: mean 77.73, std 18.87, range [32.88, 98.19]